Protein AF-A0A932DD58-F1 (afdb_monomer_lite)

Sequence (203 aa):
MNFLSTPIYHEGYLYGLFGDKKYGTGPLACVELATGEEKWSQPGFGVGQVLLVDGHLLVQDDDGALVLVKPDPQRYTQIARYQALNSKSWNGPAISNGRIYARSTKEGVCLEVTPKPLPKLRLEPAFTRADGFHLLIGQEDGSPLDAARAANIAVFATDDLGSGPAGWSELTFAPILSDGRLRLDDPPGTAAPQRFFKAQDRP

Structure (mmCIF, N/CA/C/O backbone):
data_AF-A0A932DD58-F1
#
_entry.id   AF-A0A932DD58-F1
#
loop_
_atom_site.group_PDB
_atom_site.id
_atom_site.type_symbol
_atom_site.label_atom_id
_atom_site.label_alt_id
_atom_site.label_comp_id
_atom_site.label_asym_id
_atom_site.label_entity_id
_atom_site.label_seq_id
_atom_site.pdbx_PDB_ins_code
_atom_site.Cartn_x
_atom_site.Cartn_y
_atom_site.Cartn_z
_atom_site.occupancy
_atom_site.B_iso_or_equiv
_atom_site.auth_seq_id
_atom_site.auth_comp_id
_atom_site.auth_asym_id
_atom_site.auth_atom_id
_atom_site.pdbx_PDB_model_num
ATOM 1 N N . MET A 1 1 ? 15.885 -4.804 -25.842 1.00 48.59 1 MET A N 1
ATOM 2 C CA . MET A 1 1 ? 16.960 -5.576 -25.174 1.00 48.59 1 MET A CA 1
ATOM 3 C C . MET A 1 1 ? 16.919 -5.220 -23.692 1.00 48.59 1 MET A C 1
ATOM 5 O O . MET A 1 1 ? 16.707 -4.053 -23.397 1.00 48.59 1 MET A O 1
ATOM 9 N N . ASN A 1 2 ? 17.019 -6.183 -22.772 1.00 54.03 2 ASN A N 1
ATOM 10 C CA . ASN A 1 2 ? 17.074 -5.908 -21.331 1.00 54.03 2 ASN A CA 1
ATOM 11 C C . ASN A 1 2 ? 18.478 -6.251 -20.832 1.00 54.03 2 ASN A C 1
ATOM 13 O O . ASN A 1 2 ? 18.912 -7.391 -20.984 1.00 54.03 2 ASN A O 1
ATOM 17 N N . PHE A 1 3 ? 19.203 -5.254 -20.326 1.00 56.12 3 PHE A N 1
ATOM 18 C CA . PHE A 1 3 ? 20.620 -5.413 -20.017 1.00 56.12 3 PHE A CA 1
ATOM 19 C C . PHE A 1 3 ? 20.885 -5.716 -18.531 1.00 56.12 3 PHE A C 1
ATOM 21 O O . PHE A 1 3 ? 21.819 -6.453 -18.220 1.00 56.12 3 PHE A O 1
ATOM 28 N N . LEU A 1 4 ? 20.113 -5.140 -17.601 1.00 63.09 4 LEU A N 1
ATOM 29 C CA . LEU A 1 4 ? 20.448 -5.155 -16.163 1.00 63.09 4 LEU A CA 1
ATOM 30 C C . LEU A 1 4 ? 19.293 -5.541 -15.236 1.00 63.09 4 LEU A C 1
ATOM 32 O O . LEU A 1 4 ? 19.555 -5.950 -14.106 1.00 63.09 4 LEU A O 1
ATOM 36 N N . SER A 1 5 ? 18.043 -5.425 -15.679 1.00 73.94 5 SER A N 1
ATOM 37 C CA . SER A 1 5 ? 16.879 -5.757 -14.860 1.00 73.94 5 SER A CA 1
ATOM 38 C C . SER A 1 5 ? 16.451 -7.195 -15.140 1.00 73.94 5 SER A C 1
ATOM 40 O O . SER A 1 5 ? 16.422 -7.611 -16.291 1.00 73.94 5 SER A O 1
ATOM 42 N N . THR A 1 6 ? 16.094 -7.981 -14.127 1.00 85.75 6 THR A N 1
ATOM 43 C CA . THR A 1 6 ? 15.401 -9.257 -14.387 1.00 85.75 6 THR A CA 1
ATOM 44 C C . THR A 1 6 ? 13.909 -8.960 -14.547 1.00 85.75 6 THR A C 1
ATOM 46 O O . THR A 1 6 ? 13.328 -8.423 -13.603 1.00 85.75 6 THR A O 1
ATOM 49 N N . PRO A 1 7 ? 13.271 -9.255 -15.700 1.00 91.31 7 PRO A N 1
ATOM 50 C CA . PRO A 1 7 ? 11.831 -9.083 -15.833 1.00 91.31 7 PRO A CA 1
ATOM 51 C C . PRO A 1 7 ? 11.080 -9.933 -14.811 1.00 91.31 7 PRO A C 1
ATOM 53 O O . PRO A 1 7 ? 11.437 -11.081 -14.548 1.00 91.31 7 PRO A O 1
ATOM 56 N N . ILE A 1 8 ? 10.001 -9.375 -14.287 1.00 95.38 8 ILE A N 1
ATOM 57 C CA . ILE A 1 8 ? 9.064 -10.053 -13.409 1.00 95.38 8 ILE A CA 1
ATOM 58 C C . ILE A 1 8 ? 7.958 -10.665 -14.255 1.00 95.38 8 ILE A C 1
ATOM 60 O O . ILE A 1 8 ? 7.273 -9.962 -14.993 1.00 95.38 8 ILE A O 1
ATOM 64 N N . TYR A 1 9 ? 7.758 -11.970 -14.112 1.00 96.56 9 TYR A N 1
ATOM 65 C CA . TYR A 1 9 ? 6.578 -12.643 -14.634 1.00 96.56 9 TYR A CA 1
ATOM 66 C C . TYR A 1 9 ? 5.389 -12.461 -13.685 1.00 96.56 9 TYR A C 1
ATOM 68 O O . TYR A 1 9 ? 5.502 -12.734 -12.488 1.00 96.56 9 TYR A O 1
ATOM 76 N N . HIS A 1 10 ? 4.243 -12.054 -14.224 1.00 97.50 10 HIS A N 1
ATOM 77 C CA . HIS A 1 10 ? 2.972 -12.019 -13.510 1.00 97.50 10 HIS A CA 1
ATOM 78 C C . HIS A 1 10 ? 1.816 -12.239 -14.497 1.00 97.50 10 HIS A C 1
ATOM 80 O O . HIS A 1 10 ? 1.692 -11.513 -15.480 1.00 97.50 10 HIS A O 1
ATOM 86 N N . GLU A 1 11 ? 1.003 -13.271 -14.251 1.00 96.62 11 GLU A N 1
ATOM 87 C CA . GLU A 1 11 ? -0.237 -13.568 -14.995 1.00 96.62 11 GLU A CA 1
ATOM 88 C C . GLU A 1 11 ? -0.107 -13.617 -16.533 1.00 96.62 11 GLU A C 1
ATOM 90 O O . GLU A 1 11 ? -0.989 -13.172 -17.259 1.00 96.62 11 GLU A O 1
ATOM 95 N N . GLY A 1 12 ? 0.990 -14.172 -17.059 1.00 97.31 12 GLY A N 1
ATOM 96 C CA . GLY A 1 12 ? 1.205 -14.281 -18.511 1.00 97.31 12 GLY A CA 1
ATOM 97 C C . GLY A 1 12 ? 1.964 -13.105 -19.133 1.00 97.31 12 GLY A C 1
ATOM 98 O O . GLY A 1 12 ? 2.267 -13.141 -20.325 1.00 97.31 12 GLY A O 1
ATOM 99 N N . TYR A 1 13 ? 2.334 -12.102 -18.337 1.00 98.19 13 TYR A N 1
ATOM 100 C CA . TYR A 1 13 ? 3.032 -10.905 -18.795 1.00 98.19 13 TYR A CA 1
ATOM 101 C C . TYR A 1 13 ? 4.378 -10.739 -18.091 1.00 98.19 13 TYR A C 1
ATOM 103 O O . TYR A 1 13 ? 4.556 -11.117 -16.931 1.00 98.19 13 TYR A O 1
ATOM 111 N N . LEU A 1 14 ? 5.339 -10.170 -18.809 1.00 97.06 14 LEU A N 1
ATOM 112 C CA . LEU A 1 14 ? 6.637 -9.757 -18.305 1.00 97.06 14 LEU A CA 1
ATOM 113 C C . LEU A 1 14 ? 6.632 -8.251 -18.065 1.00 97.06 14 LEU A C 1
ATOM 115 O O . LEU A 1 14 ? 6.380 -7.472 -18.982 1.00 97.06 14 LEU A O 1
ATOM 119 N N . TYR A 1 15 ? 6.984 -7.854 -16.850 1.00 96.44 15 TYR A N 1
ATOM 120 C CA . TYR A 1 15 ? 7.154 -6.465 -16.450 1.00 96.44 15 TYR A CA 1
ATOM 121 C C . TYR A 1 15 ? 8.620 -6.207 -16.145 1.00 96.44 15 TYR A C 1
ATOM 123 O O . TYR A 1 15 ? 9.233 -6.917 -15.349 1.00 96.44 15 TYR A O 1
ATOM 131 N N . GLY A 1 16 ? 9.210 -5.196 -16.765 1.00 94.00 16 GLY A N 1
ATOM 132 C CA . GLY A 1 16 ? 10.637 -4.958 -16.602 1.00 94.00 16 GLY A CA 1
ATOM 133 C C . GLY A 1 16 ? 11.084 -3.622 -17.152 1.00 94.00 16 GLY A C 1
ATOM 134 O O . GLY A 1 16 ? 10.339 -2.932 -17.845 1.00 94.00 16 GLY A O 1
ATOM 135 N N . LEU A 1 17 ? 12.323 -3.270 -16.829 1.00 91.69 17 LEU A N 1
ATOM 136 C CA . LEU A 1 17 ? 12.987 -2.108 -17.397 1.00 91.69 17 LEU A CA 1
ATOM 137 C C . LEU A 1 17 ? 13.762 -2.557 -18.631 1.00 91.69 17 LEU A C 1
ATOM 139 O O . LEU A 1 17 ? 14.751 -3.284 -18.528 1.00 91.69 17 LEU A O 1
ATOM 143 N N . PHE A 1 18 ? 13.280 -2.158 -19.805 1.00 86.00 18 PHE A N 1
ATOM 144 C CA . PHE A 1 18 ? 13.849 -2.571 -21.084 1.00 86.00 18 PHE A CA 1
ATOM 145 C C . PHE A 1 18 ? 14.635 -1.410 -21.677 1.00 86.00 18 PHE A C 1
ATOM 147 O O . PHE A 1 18 ? 14.063 -0.400 -22.064 1.00 86.00 18 PHE A O 1
ATOM 154 N N . GLY A 1 19 ? 15.954 -1.535 -21.757 1.00 76.06 19 GLY A N 1
ATOM 155 C CA . GLY A 1 19 ? 16.814 -0.478 -22.273 1.00 76.06 19 GLY A CA 1
ATOM 156 C C . GLY A 1 19 ? 18.289 -0.842 -22.211 1.00 76.06 19 GLY A C 1
ATOM 157 O O . GLY A 1 19 ? 18.678 -1.880 -21.664 1.00 76.06 19 GLY A O 1
ATOM 158 N N . ASP A 1 20 ? 19.102 0.035 -22.787 1.00 70.75 20 ASP A N 1
ATOM 159 C CA . ASP A 1 20 ? 20.555 -0.093 -22.800 1.00 70.75 20 ASP A CA 1
ATOM 160 C C . ASP A 1 20 ? 21.180 0.466 -21.511 1.00 70.75 20 ASP A C 1
ATOM 162 O O . ASP A 1 20 ? 20.528 1.121 -20.700 1.00 70.75 20 ASP A O 1
ATOM 166 N N . LYS A 1 21 ? 22.484 0.235 -21.322 1.00 65.81 21 LYS A N 1
ATOM 167 C CA . LYS A 1 21 ? 23.278 0.726 -20.177 1.00 65.81 21 LYS A CA 1
ATOM 168 C C . LYS A 1 21 ? 23.528 2.242 -20.218 1.00 65.81 21 LYS A C 1
ATOM 170 O O . LYS A 1 21 ? 24.677 2.686 -20.199 1.00 65.81 21 LYS A O 1
ATOM 175 N N . LYS A 1 22 ? 22.480 3.056 -20.288 1.00 70.25 22 LYS A N 1
ATOM 176 C CA . LYS A 1 22 ? 22.591 4.516 -20.285 1.00 70.25 22 LYS A CA 1
ATOM 177 C C . LYS A 1 22 ? 21.555 5.120 -19.343 1.00 70.25 22 LYS A C 1
ATOM 179 O O . LYS A 1 22 ? 20.373 4.801 -19.406 1.00 70.25 22 LYS A O 1
ATOM 184 N N . TYR A 1 23 ? 22.021 6.008 -18.466 1.00 68.31 23 TYR A N 1
ATOM 185 C CA . TYR A 1 23 ? 21.149 6.731 -17.543 1.00 68.31 23 TYR A CA 1
ATOM 186 C C . TYR A 1 23 ? 20.050 7.495 -18.289 1.00 68.31 23 TYR A C 1
ATOM 188 O O . TYR A 1 23 ? 20.292 8.052 -19.363 1.00 68.31 23 TYR A O 1
ATOM 196 N N . GLY A 1 24 ? 18.856 7.517 -17.706 1.00 72.06 24 GLY A N 1
ATOM 197 C CA . GLY A 1 24 ? 17.656 8.128 -18.267 1.00 72.06 24 GLY A CA 1
ATOM 198 C C . GLY A 1 24 ? 17.058 7.363 -19.450 1.00 72.06 24 GLY A C 1
ATOM 199 O O . GLY A 1 24 ? 16.056 7.805 -20.007 1.00 72.06 24 GLY A O 1
ATOM 200 N N . THR A 1 25 ? 17.644 6.229 -19.851 1.00 77.75 25 THR A N 1
ATOM 201 C CA . THR A 1 25 ? 17.126 5.385 -20.935 1.00 77.75 25 THR A CA 1
ATOM 202 C C . THR A 1 25 ? 16.712 4.026 -20.385 1.00 77.75 25 THR A C 1
ATOM 204 O O . THR A 1 25 ? 17.475 3.398 -19.657 1.00 77.75 25 THR A O 1
ATOM 207 N N . GLY A 1 26 ? 15.486 3.604 -20.687 1.00 85.94 26 GLY A N 1
ATOM 208 C CA . GLY A 1 26 ? 14.878 2.407 -20.107 1.00 85.94 26 GLY A CA 1
ATOM 209 C C . GLY A 1 26 ? 13.454 2.685 -19.638 1.00 85.94 26 GLY A C 1
ATOM 210 O O . GLY A 1 26 ? 13.263 3.139 -18.508 1.00 85.94 26 GLY A O 1
ATOM 211 N N . PRO A 1 27 ? 12.439 2.507 -20.496 1.00 92.94 27 PRO A N 1
ATOM 212 C CA . PRO A 1 27 ? 11.063 2.462 -20.036 1.00 92.94 27 PRO A CA 1
ATOM 213 C C . PRO A 1 27 ? 10.814 1.259 -19.124 1.00 92.94 27 PRO A C 1
ATOM 215 O O . PRO A 1 27 ? 11.389 0.184 -19.308 1.00 92.94 27 PRO A O 1
ATOM 218 N N . LEU A 1 28 ? 9.883 1.432 -18.189 1.00 95.25 28 LEU A N 1
ATOM 219 C CA . LEU A 1 28 ? 9.149 0.304 -17.631 1.00 95.25 28 LEU A CA 1
ATOM 220 C C . LEU A 1 28 ? 8.158 -0.148 -18.699 1.00 95.25 28 LEU A C 1
ATOM 222 O O . LEU A 1 28 ? 7.360 0.668 -19.154 1.00 95.25 28 LEU A O 1
ATOM 226 N N . ALA A 1 29 ? 8.194 -1.412 -19.097 1.00 95.75 29 ALA A N 1
ATOM 227 C CA . ALA A 1 29 ? 7.267 -1.938 -20.092 1.00 95.75 29 ALA A CA 1
ATOM 228 C C . ALA A 1 29 ? 6.603 -3.230 -19.620 1.00 95.75 29 ALA A C 1
ATOM 230 O O . ALA A 1 29 ? 7.121 -3.935 -18.747 1.00 95.75 29 ALA A O 1
ATOM 231 N N . CYS A 1 30 ? 5.462 -3.521 -20.236 1.00 97.31 30 CYS A N 1
ATOM 232 C CA . CYS A 1 30 ? 4.753 -4.785 -20.140 1.00 97.31 30 CYS A CA 1
ATOM 233 C C . CYS A 1 30 ? 4.800 -5.482 -21.497 1.00 97.31 30 CYS A C 1
ATOM 235 O O . CYS A 1 30 ? 4.463 -4.885 -22.519 1.00 97.31 30 CYS A O 1
ATOM 237 N N . VAL A 1 31 ? 5.200 -6.749 -21.495 1.00 96.94 31 VAL A N 1
ATOM 238 C CA . VAL A 1 31 ? 5.278 -7.591 -22.688 1.00 96.94 31 VAL A CA 1
ATOM 239 C C . VAL A 1 31 ? 4.500 -8.873 -22.435 1.00 96.94 31 VAL A C 1
ATOM 241 O O . VAL A 1 31 ? 4.688 -9.523 -21.410 1.00 96.94 31 VAL A O 1
ATOM 244 N N . GLU A 1 32 ? 3.631 -9.267 -23.355 1.00 97.88 32 GLU A N 1
ATOM 245 C CA . GLU A 1 32 ? 2.950 -10.557 -23.289 1.00 97.88 32 GLU A CA 1
ATOM 246 C C . GLU A 1 32 ? 3.944 -11.695 -23.537 1.00 97.88 32 GLU A C 1
ATOM 248 O O . GLU A 1 32 ? 4.623 -11.734 -24.562 1.00 97.88 32 GLU A O 1
ATOM 253 N N . LEU A 1 33 ? 4.033 -12.644 -22.601 1.00 96.31 33 LEU A N 1
ATOM 254 C CA . LEU A 1 33 ? 5.042 -13.702 -22.659 1.00 96.31 33 LEU A CA 1
ATOM 255 C C . LEU A 1 33 ? 4.839 -14.635 -23.860 1.00 96.31 33 LEU A C 1
ATOM 257 O O . LEU A 1 33 ? 5.811 -15.096 -24.451 1.00 96.31 33 LEU A O 1
ATOM 261 N N . ALA A 1 34 ? 3.583 -14.925 -24.204 1.00 97.06 34 ALA A N 1
ATOM 262 C CA . ALA A 1 34 ? 3.247 -15.880 -25.256 1.00 97.06 34 ALA A CA 1
ATOM 263 C C . ALA A 1 34 ? 3.580 -15.361 -26.664 1.00 97.06 34 ALA A C 1
ATOM 265 O O . ALA A 1 34 ? 3.979 -16.139 -27.527 1.00 97.06 34 ALA A O 1
ATOM 266 N N . THR A 1 35 ? 3.403 -14.059 -26.895 1.00 97.12 35 THR A N 1
ATOM 267 C CA . THR A 1 35 ? 3.498 -13.434 -28.224 1.00 97.12 35 THR A CA 1
ATOM 268 C C . THR A 1 35 ? 4.753 -12.581 -28.386 1.00 97.12 35 THR A C 1
ATOM 270 O O . THR A 1 35 ? 5.197 -12.351 -29.509 1.00 97.12 35 THR A O 1
ATOM 273 N N . GLY A 1 36 ? 5.333 -12.106 -27.280 1.00 94.94 36 GLY A N 1
ATOM 274 C CA . GLY A 1 36 ? 6.371 -11.078 -27.286 1.00 94.94 36 GLY A CA 1
ATOM 275 C C . GLY A 1 36 ? 5.841 -9.677 -27.610 1.00 94.94 36 GLY A C 1
ATOM 276 O O . GLY A 1 36 ? 6.644 -8.768 -27.813 1.00 94.94 36 GLY A O 1
ATOM 277 N N . GLU A 1 37 ? 4.520 -9.489 -27.678 1.00 96.69 37 GLU A N 1
ATOM 278 C CA . GLU A 1 37 ? 3.902 -8.192 -27.952 1.00 96.69 37 GLU A CA 1
ATOM 279 C C . GLU A 1 37 ? 4.089 -7.244 -26.762 1.00 96.69 37 GLU A C 1
ATOM 281 O O . GLU A 1 37 ? 3.724 -7.565 -25.629 1.00 96.69 37 GLU A O 1
ATOM 286 N N . GLU A 1 38 ? 4.629 -6.052 -27.015 1.00 96.94 38 GLU A N 1
ATOM 287 C CA . GLU A 1 38 ? 4.645 -4.970 -26.031 1.00 96.94 38 GLU A CA 1
ATOM 288 C C . GLU A 1 38 ? 3.223 -4.428 -25.852 1.00 96.94 38 GLU A C 1
ATOM 290 O O . GLU A 1 38 ? 2.646 -3.861 -26.777 1.00 96.94 38 GLU A O 1
ATOM 295 N N . LYS A 1 39 ? 2.653 -4.589 -24.654 1.00 97.94 39 LYS A N 1
ATOM 296 C CA . LYS A 1 39 ? 1.322 -4.064 -24.335 1.00 97.94 39 LYS A CA 1
ATOM 297 C C . LYS A 1 39 ? 1.353 -2.576 -24.016 1.00 97.94 39 LYS A C 1
ATOM 299 O O . LYS A 1 39 ? 0.448 -1.838 -24.394 1.00 97.94 39 LYS A O 1
ATOM 304 N N . TRP A 1 40 ? 2.390 -2.131 -23.311 1.00 97.88 40 TRP A N 1
ATOM 305 C CA . TRP A 1 40 ? 2.636 -0.719 -23.039 1.00 97.88 40 TRP A CA 1
ATOM 306 C C . TRP A 1 40 ? 4.084 -0.479 -22.623 1.00 97.88 40 TRP A C 1
ATOM 308 O O . TRP A 1 40 ? 4.769 -1.383 -22.140 1.00 97.88 40 TRP A O 1
ATOM 318 N N . SER A 1 41 ? 4.516 0.777 -22.747 1.00 96.00 41 SER A N 1
ATOM 319 C CA . SER A 1 41 ? 5.857 1.243 -22.399 1.00 96.00 41 SER A CA 1
ATOM 320 C C . SER A 1 41 ? 5.798 2.650 -21.807 1.00 96.00 41 SER A C 1
ATOM 322 O O . SER A 1 41 ? 5.236 3.571 -22.400 1.00 96.00 41 SER A O 1
ATOM 324 N N . GLN A 1 42 ? 6.349 2.809 -20.604 1.00 96.38 42 GLN A N 1
ATOM 325 C CA . GLN A 1 42 ? 6.338 4.043 -19.828 1.00 96.38 42 GLN A CA 1
ATOM 326 C C . GLN A 1 42 ? 7.772 4.567 -19.643 1.00 96.38 42 GLN A C 1
ATOM 328 O O . GLN A 1 42 ? 8.559 3.950 -18.917 1.00 96.38 42 GLN A O 1
ATOM 333 N N . PRO A 1 43 ? 8.135 5.718 -20.241 1.00 93.69 43 PRO A N 1
ATOM 334 C CA . PRO A 1 43 ? 9.456 6.318 -20.068 1.00 93.69 43 PRO A CA 1
ATOM 335 C C . PRO A 1 43 ? 9.652 6.911 -18.662 1.00 93.69 43 PRO A C 1
ATOM 337 O O . PRO A 1 43 ? 8.694 7.096 -17.908 1.00 93.69 43 PRO A O 1
ATOM 340 N N . GLY A 1 44 ? 10.902 7.272 -18.348 1.00 90.75 44 GLY A N 1
ATOM 341 C CA . GLY A 1 44 ? 11.258 8.015 -17.131 1.00 90.75 44 GLY A CA 1
ATOM 342 C C . GLY A 1 44 ? 11.757 7.167 -15.959 1.00 90.75 44 GLY A C 1
ATOM 343 O O . GLY A 1 44 ? 11.794 7.666 -14.842 1.00 90.75 44 GLY A O 1
ATOM 344 N N . PHE A 1 45 ? 12.126 5.904 -16.196 1.00 91.75 45 PHE A N 1
ATOM 345 C CA . PHE A 1 45 ? 12.699 5.027 -15.167 1.00 91.75 45 PHE A CA 1
ATOM 346 C C . PHE A 1 45 ? 14.208 4.797 -15.334 1.00 91.75 45 PHE A C 1
ATOM 348 O O . PHE A 1 45 ? 14.942 4.675 -14.356 1.00 91.75 45 PHE A O 1
ATOM 355 N N . GLY A 1 46 ? 14.691 4.735 -16.573 1.00 89.56 46 GLY A N 1
ATOM 356 C CA . GLY A 1 46 ? 16.101 4.486 -16.833 1.00 89.56 46 GLY A CA 1
ATOM 357 C C . GLY A 1 46 ? 16.529 3.066 -16.451 1.00 89.56 46 GLY A C 1
ATOM 358 O O . GLY A 1 46 ? 15.765 2.106 -16.562 1.00 89.56 46 GLY A O 1
ATOM 359 N N . VAL A 1 47 ? 17.775 2.932 -16.002 1.00 86.88 47 VAL A N 1
ATOM 360 C CA . VAL A 1 47 ? 18.361 1.647 -15.598 1.00 86.88 47 VAL A CA 1
ATOM 361 C C . VAL A 1 47 ? 18.110 1.376 -14.115 1.00 86.88 47 VAL A C 1
ATOM 363 O O . VAL A 1 47 ? 18.781 1.931 -13.249 1.00 86.88 47 VAL A O 1
ATOM 366 N N . GLY A 1 48 ? 17.194 0.463 -13.820 1.00 87.81 48 GLY A N 1
ATOM 367 C CA . GLY A 1 48 ? 16.793 0.156 -12.450 1.00 87.81 48 GLY A CA 1
ATOM 368 C C . GLY A 1 48 ? 16.471 -1.316 -12.220 1.00 87.81 48 GLY A C 1
ATOM 369 O O . GLY A 1 48 ? 16.908 -2.193 -12.968 1.00 87.81 48 GLY A O 1
ATOM 370 N N . GLN A 1 49 ? 15.678 -1.589 -11.187 1.00 92.00 49 GLN A N 1
ATOM 371 C CA . GLN A 1 49 ? 15.232 -2.939 -10.831 1.00 92.00 49 GLN A CA 1
ATOM 372 C C . GLN A 1 49 ? 13.744 -2.961 -10.487 1.00 92.00 49 GLN A C 1
ATOM 374 O O . GLN A 1 49 ? 13.185 -1.960 -10.037 1.00 92.00 49 GLN A O 1
ATOM 379 N N . VAL A 1 50 ? 13.121 -4.123 -10.680 1.00 94.50 50 VAL A N 1
ATOM 380 C CA . VAL A 1 50 ? 11.695 -4.356 -10.431 1.00 94.50 50 VAL A CA 1
ATOM 381 C C . VAL A 1 50 ? 11.549 -5.537 -9.477 1.00 94.50 50 VAL A C 1
ATOM 383 O O . VAL A 1 50 ? 12.227 -6.549 -9.636 1.00 94.50 50 VAL A O 1
ATOM 386 N N . LEU A 1 51 ? 10.653 -5.414 -8.502 1.00 95.38 51 LEU A N 1
ATOM 387 C CA . LEU A 1 51 ? 10.207 -6.495 -7.626 1.00 95.38 51 LEU A CA 1
ATOM 388 C C . LEU A 1 51 ? 8.686 -6.618 -7.690 1.00 95.38 51 LEU A C 1
ATOM 390 O O . LEU A 1 51 ? 7.999 -5.610 -7.825 1.00 95.38 51 LEU A O 1
ATOM 394 N N . LEU A 1 52 ? 8.163 -7.831 -7.518 1.00 95.44 52 LEU A N 1
ATOM 395 C CA . LEU A 1 52 ? 6.748 -8.050 -7.220 1.00 95.44 52 LEU A CA 1
ATOM 396 C C . LEU A 1 52 ? 6.576 -8.208 -5.708 1.00 95.44 52 LEU A C 1
ATOM 398 O O . LEU A 1 52 ? 7.207 -9.075 -5.104 1.00 95.44 52 LEU A O 1
ATOM 402 N N . VAL A 1 53 ? 5.722 -7.391 -5.104 1.00 93.25 53 VAL A N 1
ATOM 403 C CA . VAL A 1 53 ? 5.394 -7.442 -3.678 1.00 93.25 53 VAL A CA 1
ATOM 404 C C . VAL A 1 53 ? 3.907 -7.189 -3.490 1.00 93.25 53 VAL A C 1
ATOM 406 O O . VAL A 1 53 ? 3.384 -6.202 -3.992 1.00 93.25 53 VAL A O 1
ATOM 409 N N . ASP A 1 54 ? 3.230 -8.096 -2.785 1.00 91.25 54 ASP A N 1
ATOM 410 C CA . ASP A 1 54 ? 1.807 -7.969 -2.434 1.00 91.25 54 ASP A CA 1
ATOM 411 C C . ASP A 1 54 ? 0.911 -7.552 -3.623 1.00 91.25 54 ASP A C 1
ATOM 413 O O . ASP A 1 54 ? 0.158 -6.581 -3.571 1.00 91.25 54 ASP A O 1
ATOM 417 N N . GLY A 1 55 ? 1.088 -8.226 -4.767 1.00 94.50 55 GLY A N 1
ATOM 418 C CA . GLY A 1 55 ? 0.336 -7.951 -6.001 1.00 94.50 55 GLY A CA 1
ATOM 419 C C . GLY A 1 55 ? 0.718 -6.661 -6.740 1.00 94.50 55 GLY A C 1
ATOM 420 O O . GLY A 1 55 ? 0.050 -6.293 -7.702 1.00 94.50 55 GLY A O 1
ATOM 421 N N . HIS A 1 56 ? 1.785 -5.974 -6.332 1.00 96.31 56 HIS A N 1
ATOM 422 C CA . HIS A 1 56 ? 2.239 -4.716 -6.920 1.00 96.31 56 HIS A CA 1
ATOM 423 C C . HIS A 1 56 ? 3.689 -4.786 -7.391 1.00 96.31 56 HIS A C 1
ATOM 425 O O . HIS A 1 56 ? 4.524 -5.480 -6.813 1.00 96.31 56 HIS A O 1
ATOM 431 N N . LEU A 1 57 ? 4.012 -4.020 -8.429 1.00 97.25 57 LEU A N 1
ATOM 432 C CA . LEU A 1 57 ? 5.386 -3.834 -8.875 1.00 97.25 57 LEU A CA 1
ATOM 433 C C . LEU A 1 57 ? 6.017 -2.698 -8.071 1.00 97.25 57 LEU A C 1
ATOM 435 O O . LEU A 1 57 ? 5.550 -1.560 -8.136 1.00 97.25 57 LEU A O 1
ATOM 439 N N . LEU A 1 58 ? 7.093 -2.991 -7.347 1.00 96.81 58 LEU A N 1
ATOM 440 C CA . LEU A 1 58 ? 7.978 -1.985 -6.775 1.00 96.81 58 LEU A CA 1
ATOM 441 C C . LEU A 1 58 ? 9.164 -1.792 -7.717 1.00 96.81 58 LEU A C 1
ATOM 443 O O . LEU A 1 58 ? 9.997 -2.683 -7.880 1.00 96.81 58 LEU A O 1
ATOM 447 N N . VAL A 1 59 ? 9.240 -0.616 -8.326 1.00 95.81 59 VAL A N 1
ATOM 448 C CA . VAL A 1 59 ? 10.290 -0.247 -9.273 1.00 95.81 59 VAL A CA 1
ATOM 449 C C . VAL A 1 59 ? 11.213 0.762 -8.613 1.00 95.81 59 VAL A C 1
ATOM 451 O O . VAL A 1 59 ? 10.747 1.796 -8.141 1.00 95.81 59 VAL A O 1
ATOM 454 N N . GLN A 1 60 ? 12.514 0.487 -8.595 1.00 95.06 60 GLN A N 1
ATOM 455 C CA . GLN A 1 60 ? 13.509 1.508 -8.284 1.00 95.06 60 GLN A CA 1
ATOM 456 C C . GLN A 1 60 ? 14.064 2.053 -9.594 1.00 95.06 60 GLN A C 1
ATOM 458 O O . GLN A 1 60 ? 14.642 1.285 -10.366 1.00 95.06 60 GLN A O 1
ATOM 463 N N . ASP A 1 61 ? 13.873 3.346 -9.840 1.00 93.44 61 ASP A N 1
ATOM 464 C CA . ASP A 1 61 ? 14.424 4.018 -11.014 1.00 93.44 61 ASP A CA 1
ATOM 465 C C . ASP A 1 61 ? 15.896 4.407 -10.819 1.00 93.44 61 ASP A C 1
ATOM 467 O O . ASP A 1 61 ? 16.467 4.277 -9.729 1.00 93.44 61 ASP A O 1
ATOM 471 N N . ASP A 1 62 ? 16.535 4.845 -11.903 1.00 91.56 62 ASP A N 1
ATOM 472 C CA . ASP A 1 62 ? 17.970 5.110 -11.891 1.00 91.56 62 ASP A CA 1
ATOM 473 C C . ASP A 1 62 ? 18.370 6.376 -11.131 1.00 91.56 62 ASP A C 1
ATOM 475 O O . ASP A 1 62 ? 19.533 6.499 -10.746 1.00 91.56 62 ASP A O 1
ATOM 479 N N . ASP A 1 63 ? 17.416 7.273 -10.870 1.00 92.44 63 ASP A N 1
ATOM 480 C CA . ASP A 1 63 ? 17.556 8.457 -10.021 1.00 92.44 63 ASP A CA 1
ATOM 481 C C . ASP A 1 63 ? 17.323 8.146 -8.538 1.00 92.44 63 ASP A C 1
ATOM 483 O O . ASP A 1 63 ? 17.545 9.007 -7.687 1.00 92.44 63 ASP A O 1
ATOM 487 N N . GLY A 1 64 ? 16.944 6.907 -8.210 1.00 93.81 64 GLY A N 1
ATOM 488 C CA . GLY A 1 64 ? 16.796 6.445 -6.837 1.00 93.81 64 GLY A CA 1
ATOM 489 C C . GLY A 1 64 ? 15.405 6.658 -6.245 1.00 93.81 64 GLY A C 1
ATOM 490 O O . GLY A 1 64 ? 15.243 6.556 -5.026 1.00 93.81 64 GLY A O 1
ATOM 491 N N . ALA A 1 65 ? 14.396 6.937 -7.070 1.00 96.00 65 ALA A N 1
ATOM 492 C CA . ALA A 1 65 ? 13.014 6.909 -6.627 1.00 96.00 65 ALA A CA 1
ATOM 493 C C . ALA A 1 65 ? 12.492 5.469 -6.565 1.00 96.00 65 ALA A C 1
ATOM 495 O O . ALA A 1 65 ? 12.824 4.619 -7.391 1.00 96.00 65 ALA A O 1
ATOM 496 N N . LEU A 1 66 ? 11.625 5.214 -5.589 1.00 96.81 66 LEU A N 1
ATOM 497 C CA . LEU A 1 66 ? 10.810 4.013 -5.491 1.00 96.81 66 LEU A CA 1
ATOM 498 C C . LEU A 1 66 ? 9.410 4.325 -6.012 1.00 96.81 66 LEU A C 1
ATOM 500 O O . LEU A 1 66 ? 8.786 5.306 -5.602 1.00 96.81 66 LEU A O 1
ATOM 504 N N . VAL A 1 67 ? 8.913 3.487 -6.911 1.00 97.25 67 VAL A N 1
ATOM 505 C CA . VAL A 1 67 ? 7.647 3.683 -7.613 1.00 97.25 67 VAL A CA 1
ATOM 506 C C . VAL A 1 67 ? 6.814 2.420 -7.483 1.00 97.25 67 VAL A C 1
ATOM 508 O O . VAL A 1 67 ? 7.257 1.340 -7.867 1.00 97.25 67 VAL A O 1
ATOM 511 N N . LEU A 1 68 ? 5.602 2.557 -6.953 1.00 97.31 68 LEU A N 1
ATOM 512 C CA . LEU A 1 68 ? 4.648 1.462 -6.837 1.00 97.31 68 LEU A CA 1
ATOM 513 C C . LEU A 1 68 ? 3.689 1.501 -8.028 1.00 97.31 68 LEU A C 1
ATOM 515 O O . LEU A 1 68 ? 3.067 2.534 -8.294 1.00 97.31 68 LEU A O 1
ATOM 519 N N . VAL A 1 69 ? 3.573 0.392 -8.750 1.00 98.25 69 VAL A N 1
ATOM 520 C CA . VAL A 1 69 ? 2.830 0.289 -10.013 1.00 98.25 69 VAL A CA 1
ATOM 521 C C . VAL A 1 69 ? 1.927 -0.943 -9.977 1.00 98.25 69 VAL A C 1
ATOM 523 O O . VAL A 1 69 ? 2.313 -1.989 -9.455 1.00 98.25 69 VAL A O 1
ATOM 526 N N . LYS A 1 70 ? 0.720 -0.838 -10.542 1.00 98.19 70 LYS A N 1
ATOM 527 C CA . LYS A 1 70 ? -0.143 -2.013 -10.746 1.00 98.19 70 LYS A CA 1
ATOM 528 C C . LYS A 1 70 ? 0.390 -2.872 -11.904 1.00 98.19 70 LYS A C 1
ATOM 530 O O . LYS A 1 70 ? 0.653 -2.303 -12.965 1.00 98.19 70 LYS A O 1
ATOM 535 N N . PRO A 1 71 ? 0.512 -4.202 -11.754 1.00 97.50 71 PRO A N 1
ATOM 536 C CA . PRO A 1 71 ? 0.851 -5.104 -12.853 1.00 97.50 71 PRO A CA 1
ATOM 537 C C . PRO A 1 71 ? -0.374 -5.346 -13.753 1.00 97.50 71 PRO A C 1
ATOM 539 O O . PRO A 1 71 ? -0.904 -6.448 -13.819 1.00 97.50 71 PRO A O 1
ATOM 542 N N . ASP A 1 72 ? -0.856 -4.289 -14.410 1.00 98.00 72 ASP A N 1
ATOM 543 C CA . ASP A 1 72 ? -2.004 -4.331 -15.320 1.00 98.00 72 ASP A CA 1
ATOM 544 C C . ASP A 1 72 ? -1.506 -4.357 -16.775 1.00 98.00 72 ASP A C 1
ATOM 546 O O . ASP A 1 72 ? -0.847 -3.403 -17.203 1.00 98.00 72 ASP A O 1
ATOM 550 N N . PRO A 1 73 ? -1.805 -5.400 -17.568 1.00 97.75 73 PRO A N 1
ATOM 551 C CA . PRO A 1 73 ? -1.355 -5.473 -18.953 1.00 97.75 73 PRO A CA 1
ATOM 552 C C . PRO A 1 73 ? -2.064 -4.472 -19.870 1.00 97.75 73 PRO A C 1
ATOM 554 O O . PRO A 1 73 ? -1.576 -4.206 -20.961 1.00 97.75 73 PRO A O 1
ATOM 557 N N . GLN A 1 74 ? -3.199 -3.893 -19.471 1.00 98.12 74 GLN A N 1
ATOM 558 C CA . GLN A 1 74 ? -3.943 -2.958 -20.318 1.00 98.12 74 GLN A CA 1
ATOM 559 C C . GLN A 1 74 ? -3.355 -1.547 -20.292 1.00 98.12 74 GLN A C 1
ATOM 561 O O . GLN A 1 74 ? -3.497 -0.807 -21.265 1.00 98.12 74 GLN A O 1
ATOM 566 N N . ARG A 1 75 ? -2.728 -1.145 -19.178 1.00 97.88 75 ARG A N 1
ATOM 567 C CA . ARG A 1 75 ? -2.129 0.187 -19.030 1.00 97.88 75 ARG A CA 1
ATOM 568 C C . ARG A 1 75 ? -1.165 0.284 -17.854 1.00 97.88 75 ARG A C 1
ATOM 570 O O . ARG A 1 75 ? -1.357 -0.320 -16.803 1.00 97.88 75 ARG A O 1
ATOM 577 N N . TYR A 1 76 ? -0.220 1.208 -17.972 1.00 98.25 76 TYR A N 1
ATOM 578 C CA . TYR A 1 76 ? 0.556 1.685 -16.834 1.00 98.25 76 TYR A CA 1
ATOM 579 C C . TYR A 1 76 ? -0.332 2.448 -15.833 1.00 98.25 76 TYR A C 1
ATOM 581 O O . TYR A 1 76 ? -1.034 3.390 -16.202 1.00 98.25 76 TYR A O 1
ATOM 589 N N . THR A 1 77 ? -0.277 2.071 -14.550 1.00 98.38 77 THR A N 1
ATOM 590 C CA . THR A 1 77 ? -0.943 2.798 -13.455 1.00 98.38 77 THR A CA 1
ATOM 591 C C . THR A 1 77 ? 0.011 2.974 -12.271 1.00 98.38 77 THR A C 1
ATOM 593 O O . THR A 1 77 ? 0.253 2.027 -11.518 1.00 98.38 77 THR A O 1
ATOM 596 N N . GLN A 1 78 ? 0.528 4.193 -12.083 1.00 97.81 78 GLN A N 1
ATOM 597 C CA . GLN A 1 78 ? 1.316 4.562 -10.901 1.00 97.81 78 GLN A CA 1
ATOM 598 C C . GLN A 1 78 ? 0.400 4.730 -9.683 1.00 97.81 78 GLN A C 1
ATOM 600 O O . GLN A 1 78 ? -0.566 5.487 -9.740 1.00 97.81 78 GLN A O 1
ATOM 605 N N . ILE A 1 79 ? 0.728 4.070 -8.573 1.00 97.62 79 ILE A N 1
ATOM 606 C CA . ILE A 1 79 ? 0.040 4.247 -7.286 1.00 97.62 79 ILE A CA 1
ATOM 607 C C . ILE A 1 79 ? 0.746 5.315 -6.456 1.00 97.62 79 ILE A C 1
ATOM 609 O O . ILE A 1 79 ? 0.110 6.229 -5.941 1.00 97.62 79 ILE A O 1
ATOM 613 N N . ALA A 1 80 ? 2.068 5.203 -6.335 1.00 95.62 80 ALA A N 1
ATOM 614 C CA . ALA A 1 80 ? 2.878 6.100 -5.524 1.00 95.62 80 ALA A CA 1
ATOM 615 C C . ALA A 1 80 ? 4.293 6.223 -6.091 1.00 95.62 80 ALA A C 1
ATOM 617 O O . ALA A 1 80 ? 4.785 5.322 -6.773 1.00 95.62 80 ALA A O 1
ATOM 618 N N . ARG A 1 81 ? 4.949 7.341 -5.780 1.00 96.56 81 ARG A N 1
ATOM 619 C CA . ARG A 1 81 ? 6.354 7.609 -6.089 1.00 96.56 81 ARG A CA 1
ATOM 620 C C . ARG A 1 81 ? 6.989 8.320 -4.902 1.00 96.56 81 ARG A C 1
ATOM 622 O O . ARG A 1 81 ? 6.413 9.274 -4.386 1.00 96.56 81 ARG A O 1
ATOM 629 N N . TYR A 1 82 ? 8.168 7.871 -4.494 1.00 96.31 82 TYR A N 1
ATOM 630 C CA . TYR A 1 82 ? 8.903 8.421 -3.361 1.00 96.31 82 TYR A CA 1
ATOM 631 C C . TYR A 1 82 ? 10.395 8.509 -3.683 1.00 96.31 82 TYR A C 1
ATOM 633 O O . TYR A 1 82 ? 10.993 7.517 -4.096 1.00 96.31 82 TYR A O 1
ATOM 641 N N . GLN A 1 83 ? 11.005 9.682 -3.493 1.00 96.69 83 GLN A N 1
ATOM 642 C CA . GLN A 1 83 ? 12.443 9.862 -3.698 1.00 96.69 83 GLN A CA 1
ATOM 643 C C . GLN A 1 83 ? 13.205 9.255 -2.514 1.00 96.69 83 GLN A C 1
ATOM 645 O O . GLN A 1 83 ? 13.282 9.862 -1.449 1.00 96.69 83 GLN A O 1
ATOM 650 N N . ALA A 1 84 ? 13.725 8.038 -2.687 1.00 96.06 84 ALA A N 1
ATOM 651 C CA . ALA A 1 84 ? 14.345 7.275 -1.605 1.00 96.06 84 ALA A CA 1
ATOM 652 C C . ALA A 1 84 ? 15.856 7.515 -1.493 1.00 96.06 84 ALA A C 1
ATOM 654 O O . ALA A 1 84 ? 16.405 7.457 -0.398 1.00 96.06 84 ALA A O 1
ATOM 655 N N . LEU A 1 85 ? 16.531 7.773 -2.612 1.00 96.00 85 LEU A N 1
ATOM 656 C CA . LEU A 1 85 ? 17.967 8.052 -2.686 1.00 96.00 85 LEU A CA 1
ATOM 657 C C . LEU A 1 85 ? 18.169 9.355 -3.469 1.00 96.00 85 LEU A C 1
ATOM 659 O O . LEU A 1 85 ? 17.394 9.649 -4.369 1.00 96.00 85 LEU A O 1
ATOM 663 N N . ASN A 1 86 ? 19.211 10.128 -3.177 1.00 93.56 86 ASN A N 1
ATOM 664 C CA . ASN A 1 86 ? 19.541 11.380 -3.877 1.00 93.56 86 ASN A CA 1
ATOM 665 C C . ASN A 1 86 ? 20.699 11.201 -4.872 1.00 93.56 86 ASN A C 1
ATOM 667 O O . ASN A 1 86 ? 21.398 12.149 -5.241 1.00 93.56 86 ASN A O 1
ATOM 671 N N . SER A 1 87 ? 20.965 9.959 -5.263 1.00 90.88 87 SER A N 1
ATOM 672 C CA . SER A 1 87 ? 22.096 9.589 -6.098 1.00 90.88 87 SER A CA 1
ATOM 673 C C . SER A 1 87 ? 21.755 8.412 -7.000 1.00 90.88 87 SER A C 1
ATOM 675 O O . SER A 1 87 ? 20.933 7.562 -6.659 1.00 90.88 87 SER A O 1
ATOM 677 N N . LYS A 1 88 ? 22.430 8.361 -8.155 1.00 88.94 88 LYS A N 1
ATOM 678 C CA . LYS A 1 88 ? 22.191 7.336 -9.169 1.00 88.94 88 LYS A CA 1
ATOM 679 C C . LYS A 1 88 ? 22.314 5.924 -8.594 1.00 88.94 88 LYS A C 1
ATOM 681 O O . LYS A 1 88 ? 23.279 5.619 -7.884 1.00 88.94 88 LYS A O 1
ATOM 686 N N . SER A 1 89 ? 21.364 5.058 -8.935 1.00 87.69 89 SER A N 1
ATOM 687 C CA . SER A 1 89 ? 21.299 3.700 -8.399 1.00 87.69 89 SER A CA 1
ATOM 688 C C . SER A 1 89 ? 20.870 2.679 -9.444 1.00 87.69 89 SER A C 1
ATOM 690 O O . SER A 1 89 ? 19.815 2.803 -10.044 1.00 87.69 89 SER A O 1
ATOM 692 N N . TRP A 1 90 ? 21.666 1.620 -9.605 1.00 87.62 90 TRP A N 1
ATOM 693 C CA . TRP A 1 90 ? 21.314 0.436 -10.407 1.00 87.62 90 TRP A CA 1
ATOM 694 C C . TRP A 1 90 ? 21.042 -0.800 -9.537 1.00 87.62 90 TRP A C 1
ATOM 696 O O . TRP A 1 90 ? 20.845 -1.901 -10.052 1.00 87.62 90 TRP A O 1
ATOM 706 N N . ASN A 1 91 ? 21.081 -0.644 -8.209 1.00 86.62 91 ASN A N 1
ATOM 707 C CA . ASN A 1 91 ? 20.889 -1.750 -7.274 1.00 86.62 91 ASN A CA 1
ATOM 708 C C . ASN A 1 91 ? 19.400 -2.070 -7.122 1.00 86.62 91 ASN A C 1
ATOM 710 O O . ASN A 1 91 ? 18.563 -1.179 -7.232 1.00 86.62 91 ASN A O 1
ATOM 714 N N . GLY A 1 92 ? 19.070 -3.320 -6.808 1.00 87.25 92 GLY A N 1
ATOM 715 C CA . GLY A 1 92 ? 17.702 -3.685 -6.448 1.00 87.25 92 GLY A CA 1
ATOM 716 C C . GLY A 1 92 ? 17.359 -3.246 -5.029 1.00 87.25 92 GLY A C 1
ATOM 717 O O . GLY A 1 92 ? 18.225 -3.363 -4.153 1.00 87.25 92 GLY A O 1
ATOM 718 N N . PRO A 1 93 ? 16.125 -2.775 -4.776 1.00 93.25 93 PRO A N 1
ATOM 719 C CA . PRO A 1 93 ? 15.630 -2.707 -3.415 1.00 93.25 93 PRO A CA 1
ATOM 720 C C . PRO A 1 93 ? 15.481 -4.130 -2.848 1.00 93.25 93 PRO A C 1
ATOM 722 O O . PRO A 1 93 ? 15.509 -5.119 -3.580 1.00 93.25 93 PRO A O 1
ATOM 725 N N . ALA A 1 94 ? 15.318 -4.241 -1.537 1.00 94.81 94 ALA A N 1
ATOM 726 C CA . ALA A 1 94 ? 14.948 -5.473 -0.851 1.00 94.81 94 ALA A CA 1
ATOM 727 C C . ALA A 1 94 ? 13.829 -5.179 0.147 1.00 94.81 94 ALA A C 1
ATOM 729 O O . ALA A 1 94 ? 13.746 -4.073 0.679 1.00 94.81 94 ALA A O 1
ATOM 730 N N . ILE A 1 95 ? 12.976 -6.164 0.414 1.00 94.25 95 ILE A N 1
ATOM 731 C CA . ILE A 1 95 ? 11.852 -6.016 1.340 1.00 94.25 95 ILE A CA 1
ATOM 732 C C . ILE A 1 95 ? 11.961 -7.086 2.415 1.00 94.25 95 ILE A C 1
ATOM 734 O O . ILE A 1 95 ? 12.161 -8.259 2.108 1.00 94.25 95 ILE A O 1
ATOM 738 N N . SER A 1 96 ? 11.847 -6.681 3.676 1.00 93.56 96 SER A N 1
ATOM 739 C CA . SER A 1 96 ? 11.821 -7.604 4.810 1.00 93.56 96 SER A CA 1
ATOM 740 C C . SER A 1 96 ? 11.152 -6.951 6.012 1.00 93.56 96 SER A C 1
ATOM 742 O O . SER A 1 96 ? 11.397 -5.779 6.286 1.00 93.56 96 SER A O 1
ATOM 744 N N . ASN A 1 97 ? 10.315 -7.706 6.731 1.00 90.75 97 ASN A N 1
ATOM 745 C CA . ASN A 1 97 ? 9.656 -7.272 7.969 1.00 90.75 97 ASN A CA 1
ATOM 746 C C . ASN A 1 97 ? 8.980 -5.897 7.860 1.00 90.75 97 ASN A C 1
ATOM 748 O O . ASN A 1 97 ? 9.161 -5.043 8.723 1.00 90.75 97 ASN A O 1
ATOM 752 N N . GLY A 1 98 ? 8.248 -5.674 6.764 1.00 90.56 98 GLY A N 1
ATOM 753 C CA . GLY A 1 98 ? 7.526 -4.422 6.554 1.00 90.56 98 GLY A CA 1
ATOM 754 C C . GLY A 1 98 ? 8.418 -3.210 6.278 1.00 90.56 98 GLY A C 1
ATOM 755 O O . GLY A 1 98 ? 7.976 -2.075 6.427 1.00 90.56 98 GLY A O 1
ATOM 756 N N . ARG A 1 99 ? 9.669 -3.436 5.859 1.00 94.69 99 ARG A N 1
ATOM 757 C CA . ARG A 1 99 ? 10.618 -2.387 5.480 1.00 94.69 99 ARG A CA 1
ATOM 758 C C . ARG A 1 99 ? 11.138 -2.575 4.070 1.00 94.69 99 ARG A C 1
ATOM 760 O O . ARG A 1 99 ? 11.391 -3.704 3.650 1.00 94.69 99 ARG A O 1
ATOM 767 N N . ILE A 1 100 ? 11.359 -1.460 3.382 1.00 96.19 100 ILE A N 1
ATOM 768 C CA . ILE A 1 100 ? 12.082 -1.402 2.113 1.00 96.19 100 ILE A CA 1
ATOM 769 C C . ILE A 1 100 ? 13.504 -0.921 2.381 1.00 96.19 100 ILE A C 1
ATOM 771 O O . ILE A 1 100 ? 13.719 0.149 2.949 1.00 96.19 100 ILE A O 1
ATOM 775 N N . TYR A 1 101 ? 14.474 -1.698 1.923 1.00 96.69 101 TYR A N 1
ATOM 776 C CA . TYR A 1 101 ? 15.888 -1.368 1.926 1.00 96.69 101 TYR A CA 1
ATOM 777 C C . TYR A 1 101 ? 16.300 -0.997 0.509 1.00 96.69 101 TYR A C 1
ATOM 779 O O . TYR A 1 101 ? 16.127 -1.791 -0.412 1.00 96.69 101 TYR A O 1
ATOM 787 N N . ALA A 1 102 ? 16.859 0.191 0.326 1.00 96.06 102 ALA A N 1
ATOM 788 C CA . ALA A 1 102 ? 17.376 0.649 -0.959 1.00 96.06 102 ALA A CA 1
ATOM 789 C C . ALA A 1 102 ? 18.764 1.252 -0.759 1.00 96.06 102 ALA A C 1
ATOM 791 O O . ALA A 1 102 ? 19.070 1.783 0.309 1.00 96.06 102 ALA A O 1
ATOM 792 N N . ARG A 1 103 ? 19.630 1.159 -1.769 1.00 95.06 103 ARG A N 1
ATOM 793 C CA . ARG A 1 103 ? 20.972 1.749 -1.701 1.00 95.06 103 ARG A CA 1
ATOM 794 C C . ARG A 1 103 ? 21.477 2.198 -3.057 1.00 95.06 103 ARG A C 1
ATOM 796 O O . ARG A 1 103 ? 21.214 1.547 -4.066 1.00 95.06 103 ARG A O 1
ATOM 803 N N . SER A 1 104 ? 22.296 3.238 -3.054 1.00 92.25 104 SER A N 1
ATOM 804 C CA . SER A 1 104 ? 23.129 3.647 -4.181 1.00 92.25 104 SER A CA 1
ATOM 805 C C . SER A 1 104 ? 24.600 3.289 -3.911 1.00 92.25 104 SER A C 1
ATOM 807 O O . SER A 1 104 ? 24.915 2.435 -3.078 1.00 92.25 104 SER A O 1
ATOM 809 N N . THR A 1 105 ? 25.521 3.916 -4.645 1.00 89.25 105 THR A N 1
ATOM 810 C CA . THR A 1 105 ? 26.961 3.897 -4.342 1.00 89.25 105 THR A CA 1
ATOM 811 C C . THR A 1 105 ? 27.366 4.895 -3.252 1.00 89.25 105 THR A C 1
ATOM 813 O O . THR A 1 105 ? 28.514 4.867 -2.818 1.00 89.25 105 THR A O 1
ATOM 816 N N . LYS A 1 106 ? 26.456 5.780 -2.822 1.00 93.94 106 LYS A N 1
ATOM 817 C CA . LYS A 1 106 ? 26.736 6.866 -1.868 1.00 93.94 106 LYS A CA 1
ATOM 818 C C . LYS A 1 106 ? 25.939 6.765 -0.572 1.00 93.94 106 LYS A C 1
ATOM 820 O O . LYS A 1 106 ? 26.416 7.231 0.456 1.00 93.94 106 LYS A O 1
ATOM 825 N N . GLU A 1 107 ? 24.743 6.187 -0.614 1.00 94.62 107 GLU A N 1
ATOM 826 C CA . GLU A 1 107 ? 23.838 6.149 0.534 1.00 94.62 107 GLU A CA 1
ATOM 827 C C . GLU A 1 107 ? 23.011 4.858 0.561 1.00 94.62 107 GLU A C 1
ATOM 829 O O . GLU A 1 107 ? 22.925 4.124 -0.428 1.00 94.62 107 GLU A O 1
ATOM 834 N N . GLY A 1 108 ? 22.398 4.585 1.708 1.00 96.12 108 GLY A N 1
ATOM 835 C CA . GLY A 1 108 ? 21.415 3.526 1.883 1.00 96.12 108 GLY A CA 1
ATOM 836 C C . GLY A 1 108 ? 20.291 4.009 2.786 1.00 96.12 108 GLY A C 1
ATOM 837 O O . GLY A 1 108 ? 20.522 4.809 3.691 1.00 96.12 108 GLY A O 1
ATOM 838 N N . VAL A 1 109 ? 19.082 3.519 2.538 1.00 96.88 109 VAL A N 1
ATOM 839 C CA . VAL A 1 109 ? 17.882 3.865 3.299 1.00 96.88 109 VAL A CA 1
ATOM 840 C C . VAL A 1 109 ? 17.127 2.617 3.729 1.00 96.88 109 VAL A C 1
ATOM 842 O O . VAL A 1 109 ? 17.192 1.567 3.086 1.00 96.88 109 VAL A O 1
ATOM 845 N N . CYS A 1 110 ? 16.400 2.760 4.831 1.00 96.88 110 CYS A N 1
ATOM 846 C CA . CYS A 1 110 ? 15.469 1.777 5.360 1.00 96.88 110 CYS A CA 1
ATOM 847 C C . CYS A 1 110 ? 14.145 2.497 5.616 1.00 96.88 110 CYS A C 1
ATOM 849 O O . CYS A 1 110 ? 14.070 3.356 6.494 1.00 96.88 110 CYS A O 1
ATOM 851 N N . LEU A 1 111 ? 13.121 2.166 4.836 1.00 94.62 111 LEU A N 1
ATOM 852 C CA . LEU A 1 111 ? 11.810 2.802 4.885 1.00 94.62 111 LEU A CA 1
ATOM 853 C C . LEU A 1 111 ? 10.813 1.841 5.522 1.00 94.62 111 LEU A C 1
ATOM 855 O O . LEU A 1 111 ? 10.621 0.739 5.017 1.00 94.62 111 LEU A O 1
ATOM 859 N N . GLU A 1 112 ? 10.184 2.252 6.619 1.00 92.75 112 GLU A N 1
ATOM 860 C CA . GLU A 1 112 ? 9.062 1.522 7.210 1.00 92.75 112 GLU A CA 1
ATOM 861 C C . GLU A 1 112 ? 7.830 1.697 6.315 1.00 92.75 112 GLU A C 1
ATOM 863 O O . GLU A 1 112 ? 7.432 2.821 6.012 1.00 92.75 112 GLU A O 1
ATOM 868 N N . VAL A 1 113 ? 7.255 0.583 5.870 1.00 89.19 113 VAL A N 1
ATOM 869 C CA . VAL A 1 113 ? 6.068 0.541 5.004 1.00 89.19 113 VAL A CA 1
ATOM 870 C C . VAL A 1 113 ? 4.926 -0.256 5.625 1.00 89.19 113 VAL A C 1
ATOM 872 O O . VAL A 1 113 ? 3.914 -0.499 4.968 1.00 89.19 113 VAL A O 1
ATOM 875 N N . THR A 1 114 ? 5.050 -0.642 6.899 1.00 84.19 114 THR A N 1
ATOM 876 C CA . THR A 1 114 ? 3.883 -1.083 7.658 1.00 84.19 114 THR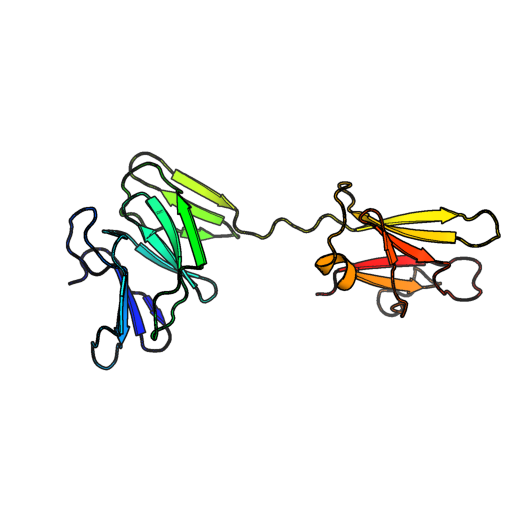 A CA 1
ATOM 877 C C . THR A 1 114 ? 2.949 0.101 7.901 1.00 84.19 114 THR A C 1
ATOM 879 O O . THR A 1 114 ? 3.410 1.217 8.170 1.00 84.19 114 THR A O 1
ATOM 882 N N . PRO A 1 115 ? 1.624 -0.110 7.823 1.00 77.62 115 PRO A N 1
ATOM 883 C CA . PRO A 1 115 ? 0.680 0.869 8.324 1.00 77.62 115 PRO A CA 1
ATOM 884 C C . PRO A 1 115 ? 1.050 1.197 9.767 1.00 77.62 115 PRO A C 1
ATOM 886 O O . PRO A 1 115 ? 1.276 0.290 10.573 1.00 77.62 115 PRO A O 1
ATOM 889 N N . LYS A 1 116 ? 1.105 2.489 10.102 1.00 77.81 116 LYS A N 1
ATOM 890 C CA . LYS A 1 116 ? 1.259 2.895 11.498 1.00 77.81 116 LYS A CA 1
ATOM 891 C C . LYS A 1 116 ? 0.145 2.202 12.295 1.00 77.81 116 LYS A C 1
ATOM 893 O O . LYS A 1 116 ? -1.019 2.370 11.920 1.00 77.81 116 LYS A O 1
ATOM 898 N N . PRO A 1 117 ? 0.465 1.435 13.355 1.00 80.88 117 PRO A N 1
ATOM 899 C CA . PRO A 1 117 ? -0.559 0.806 14.170 1.00 80.88 117 PRO A CA 1
ATOM 900 C C . PRO A 1 117 ? -1.555 1.862 14.630 1.00 80.88 117 PRO A C 1
ATOM 902 O O . PRO A 1 117 ? -1.154 2.943 15.076 1.00 80.88 117 PRO A O 1
ATOM 905 N N . LEU A 1 118 ? -2.842 1.553 14.495 1.00 85.94 118 LEU A N 1
ATOM 906 C CA . LEU A 1 118 ? -3.885 2.442 14.973 1.00 85.94 118 LEU A CA 1
ATOM 907 C C . LEU A 1 118 ? -3.681 2.690 16.478 1.00 85.94 118 LEU A C 1
ATOM 909 O O . LEU A 1 118 ? -3.392 1.740 17.216 1.00 85.94 118 LEU A O 1
ATOM 913 N N . PRO A 1 119 ? -3.822 3.939 16.959 1.00 91.56 119 PRO A N 1
ATOM 914 C CA . PRO A 1 119 ? -3.775 4.221 18.389 1.00 91.56 119 PRO A CA 1
ATOM 915 C C . PRO A 1 119 ? -4.771 3.335 19.137 1.00 91.56 119 PRO A C 1
ATOM 917 O O . PRO A 1 119 ? -5.895 3.154 18.662 1.00 91.56 119 PRO A O 1
ATOM 920 N N . LYS A 1 120 ? -4.398 2.783 20.295 1.00 94.19 120 LYS A N 1
ATOM 921 C CA . LYS A 1 120 ? -5.322 1.954 21.081 1.00 94.19 120 LYS A CA 1
ATOM 922 C C . LYS A 1 120 ? -6.568 2.754 21.454 1.00 94.19 120 LYS A C 1
ATOM 924 O O . LYS A 1 120 ? -6.493 3.960 21.698 1.00 94.19 120 LYS A O 1
ATOM 929 N N . LEU A 1 121 ? -7.709 2.074 21.509 1.00 95.69 121 LEU A N 1
ATOM 930 C CA . LEU A 1 121 ? -8.943 2.683 21.986 1.00 95.69 121 LEU A CA 1
ATOM 931 C C . LEU A 1 121 ? -8.876 2.871 23.501 1.00 95.69 121 LEU A C 1
ATOM 933 O O . LEU A 1 121 ? -8.443 1.982 24.235 1.00 95.69 121 LEU A O 1
ATOM 937 N N . ARG A 1 122 ? -9.341 4.027 23.962 1.00 95.19 122 ARG A N 1
ATOM 938 C CA . ARG A 1 122 ? -9.491 4.358 25.374 1.00 95.19 122 ARG A CA 1
ATOM 939 C C . ARG A 1 122 ? -10.962 4.570 25.684 1.00 95.19 122 ARG A C 1
ATOM 941 O O . ARG A 1 122 ? -11.623 5.369 25.024 1.00 95.19 122 ARG A O 1
ATOM 948 N N . LEU A 1 123 ? -11.444 3.861 26.699 1.00 93.88 123 LEU A N 1
ATOM 949 C CA . LEU A 1 123 ? -12.794 3.997 27.227 1.00 93.88 123 LEU A CA 1
ATOM 950 C C . LEU A 1 123 ? -12.758 4.932 28.439 1.00 93.88 123 LEU A C 1
ATOM 952 O O . LEU A 1 123 ? -12.013 4.688 29.387 1.00 93.88 123 LEU A O 1
ATOM 956 N N . GLU A 1 124 ? -13.567 5.985 28.414 1.00 91.94 124 GLU A N 1
ATOM 957 C CA . GLU A 1 124 ? -13.703 6.952 29.503 1.00 91.94 124 GLU A CA 1
ATOM 958 C C . GLU A 1 124 ? -15.178 7.016 29.940 1.00 91.94 124 GLU A C 1
ATOM 960 O O . GLU A 1 124 ? -16.029 7.451 29.158 1.00 91.94 124 GLU A O 1
ATOM 965 N N . PRO A 1 125 ? -15.524 6.569 31.162 1.00 88.06 125 PRO A N 1
ATOM 966 C CA . PRO A 1 125 ? -16.870 6.746 31.690 1.00 88.06 125 PRO A CA 1
ATOM 967 C C . PRO A 1 125 ? -17.094 8.210 32.089 1.00 88.06 125 PRO A C 1
ATOM 969 O O . PRO A 1 125 ? -16.250 8.827 32.741 1.00 88.06 125 PRO A O 1
ATOM 972 N N . ALA A 1 126 ? -18.255 8.758 31.741 1.00 82.31 126 ALA A N 1
ATOM 973 C CA . ALA A 1 126 ? -18.682 10.102 32.108 1.00 82.31 126 ALA A CA 1
ATOM 974 C C . ALA A 1 126 ? -20.077 10.047 32.741 1.00 82.31 126 ALA A C 1
ATOM 976 O O . ALA A 1 126 ? -21.064 9.762 32.070 1.00 82.31 126 ALA A O 1
ATOM 977 N N . PHE A 1 127 ? -20.179 10.317 34.041 1.00 76.94 127 PHE A N 1
ATOM 978 C CA . PHE A 1 127 ? -21.466 10.323 34.738 1.00 76.94 127 PHE A CA 1
ATOM 979 C C . PHE A 1 127 ? -22.295 11.556 34.365 1.00 76.94 127 PHE A C 1
ATOM 981 O O . PHE A 1 127 ? -21.782 12.676 34.308 1.00 76.94 127 PHE A O 1
ATOM 988 N N . THR A 1 128 ? -23.589 11.357 34.136 1.00 71.19 128 THR A N 1
ATOM 989 C CA . THR A 1 128 ? -24.555 12.447 33.968 1.00 71.19 128 THR A CA 1
ATOM 990 C C . THR A 1 128 ? -25.151 12.835 35.314 1.00 71.19 128 THR A C 1
ATOM 992 O O . THR A 1 128 ? -25.086 12.086 36.284 1.00 71.19 128 THR A O 1
ATOM 995 N N . ARG A 1 129 ? -25.766 14.018 35.386 1.00 65.50 129 ARG A N 1
ATOM 996 C CA . ARG A 1 129 ? -26.406 14.514 36.615 1.00 65.50 129 ARG A CA 1
ATOM 997 C C . ARG A 1 129 ? -27.708 13.779 36.987 1.00 65.50 129 ARG A C 1
ATOM 999 O O . ARG A 1 129 ? -28.256 14.089 38.037 1.00 65.50 129 ARG A O 1
ATOM 1006 N N . ALA A 1 130 ? -28.217 12.879 36.140 1.00 61.59 130 ALA A N 1
ATOM 1007 C CA . ALA A 1 130 ? -29.559 12.293 36.244 1.00 61.59 130 ALA A CA 1
ATOM 1008 C C . ALA A 1 130 ? -29.540 10.750 36.242 1.00 61.59 130 ALA A C 1
ATOM 1010 O O . ALA A 1 130 ? -30.280 10.129 35.490 1.00 61.59 130 ALA A O 1
ATOM 1011 N N . ASP A 1 131 ? -28.661 10.136 37.038 1.00 62.47 131 ASP A N 1
ATOM 1012 C CA . ASP A 1 131 ? -28.479 8.675 37.183 1.00 62.47 131 ASP A CA 1
ATOM 1013 C C . ASP A 1 131 ? -28.009 7.909 35.928 1.00 62.47 131 ASP A C 1
ATOM 1015 O O . ASP A 1 131 ? -27.654 6.735 36.016 1.00 62.47 131 ASP A O 1
ATOM 1019 N N . GLY A 1 132 ? -27.911 8.566 34.771 1.00 70.56 132 GLY A N 1
ATOM 1020 C CA . GLY A 1 132 ? -27.301 8.005 33.566 1.00 70.56 132 GLY A CA 1
ATOM 1021 C C . GLY A 1 132 ? -25.779 8.159 33.549 1.00 70.56 132 GLY A C 1
ATOM 1022 O O . GLY A 1 132 ? -25.214 9.058 34.180 1.00 70.56 132 GLY A O 1
ATOM 1023 N N . PHE A 1 133 ? -25.096 7.343 32.757 1.00 82.12 133 PHE A N 1
ATOM 1024 C CA . PHE A 1 133 ? -23.695 7.561 32.398 1.00 82.12 133 PHE A CA 1
ATOM 1025 C C . PHE A 1 133 ? -23.538 7.489 30.880 1.00 82.12 133 PHE A C 1
ATOM 1027 O O . PHE A 1 133 ? -24.318 6.840 30.189 1.00 82.12 133 PHE A O 1
ATOM 1034 N N . HIS A 1 134 ? -22.520 8.156 30.359 1.00 86.44 134 HIS A N 1
ATOM 1035 C CA . HIS A 1 134 ? -22.077 8.006 28.985 1.00 86.44 134 HIS A CA 1
ATOM 1036 C C . HIS A 1 134 ? -20.741 7.275 28.966 1.00 86.44 134 HIS A C 1
ATOM 1038 O O . HIS A 1 134 ? -19.899 7.474 29.846 1.00 86.44 134 HIS A O 1
ATOM 1044 N N . LEU A 1 135 ? -20.522 6.462 27.940 1.00 89.88 135 LEU A N 1
ATOM 1045 C CA . LEU A 1 135 ? -19.210 5.904 27.642 1.00 89.88 135 LEU A CA 1
ATOM 1046 C C . LEU A 1 135 ? -18.619 6.668 26.460 1.00 89.88 135 LEU A C 1
ATOM 1048 O O . LEU A 1 135 ? -19.197 6.683 25.373 1.00 89.88 135 LEU A O 1
ATOM 1052 N N . LEU A 1 136 ? -17.475 7.310 26.682 1.00 92.62 136 LEU A N 1
ATOM 1053 C CA . LEU A 1 136 ? -16.696 7.948 25.631 1.00 92.62 136 LEU A CA 1
ATOM 1054 C C . LEU A 1 136 ? -15.613 6.985 25.151 1.00 92.62 136 LEU A C 1
ATOM 1056 O O . LEU A 1 136 ? -14.902 6.391 25.959 1.00 92.62 136 LEU A O 1
ATOM 1060 N N . ILE A 1 137 ? -15.470 6.850 23.837 1.00 94.38 137 ILE A N 1
ATOM 1061 C CA . ILE A 1 137 ? -14.411 6.062 23.208 1.00 94.38 137 ILE A CA 1
ATOM 1062 C C . ILE A 1 137 ? -13.573 7.015 22.369 1.00 94.38 137 ILE A C 1
ATOM 1064 O O . ILE A 1 137 ? -14.066 7.633 21.425 1.00 94.38 137 ILE A O 1
ATOM 1068 N N . GLY A 1 138 ? -12.306 7.149 22.741 1.00 94.88 138 GLY A N 1
ATOM 1069 C CA . GLY A 1 138 ? -11.319 7.948 22.025 1.00 94.88 138 GLY A CA 1
ATOM 1070 C C . GLY A 1 138 ? -10.055 7.147 21.744 1.00 94.88 138 GLY A C 1
ATOM 1071 O O . GLY A 1 138 ? -9.995 5.941 21.985 1.00 94.88 138 GLY A O 1
ATOM 1072 N N . GLN A 1 139 ? -9.030 7.831 21.251 1.00 95.12 139 GLN A N 1
ATOM 1073 C CA . GLN A 1 139 ? -7.702 7.255 21.055 1.00 95.12 139 GLN A CA 1
ATOM 1074 C C . GLN A 1 139 ? -6.812 7.560 22.262 1.00 95.12 139 GLN A C 1
ATOM 1076 O O . GLN A 1 139 ? -6.864 8.655 22.822 1.00 95.12 139 GLN A O 1
ATOM 1081 N N . GLU A 1 140 ? -5.990 6.593 22.669 1.00 94.56 140 GLU A N 1
ATOM 1082 C CA . GLU A 1 140 ? -5.072 6.725 23.809 1.00 94.56 140 GLU A CA 1
ATOM 1083 C C . GLU A 1 140 ? -4.040 7.847 23.608 1.00 94.56 140 GLU A C 1
ATOM 1085 O O . GLU A 1 140 ? -3.647 8.500 24.572 1.00 94.56 140 GLU A O 1
ATOM 1090 N N . ASP A 1 141 ? -3.648 8.119 22.360 1.00 92.50 141 ASP A N 1
ATOM 1091 C CA . ASP A 1 141 ? -2.723 9.204 22.010 1.00 92.50 141 ASP A CA 1
ATOM 1092 C C . ASP A 1 141 ? -3.390 10.593 21.936 1.00 92.50 141 ASP A C 1
ATOM 1094 O O . ASP A 1 141 ? -2.723 11.586 21.648 1.00 92.50 141 ASP A O 1
ATOM 1098 N N . GLY A 1 142 ? -4.701 10.671 22.193 1.00 92.25 142 GLY A N 1
ATOM 1099 C CA . GLY A 1 142 ? -5.481 11.906 22.180 1.00 92.25 142 GLY A CA 1
ATOM 1100 C C . GLY A 1 142 ? -5.845 12.433 20.791 1.00 92.25 142 GLY A C 1
ATOM 1101 O O . GLY A 1 142 ? -6.536 13.449 20.706 1.00 92.25 142 GLY A O 1
ATOM 1102 N N . SER A 1 143 ? -5.427 11.772 19.707 1.00 93.31 143 SER A N 1
ATOM 1103 C CA . SER A 1 143 ? -5.833 12.166 18.356 1.00 93.31 143 SER A CA 1
ATOM 1104 C C . SER A 1 143 ? -7.339 11.916 18.129 1.00 93.31 143 SER A C 1
ATOM 1106 O O . SER A 1 143 ? -7.919 11.011 18.743 1.00 93.31 143 SER A O 1
ATOM 1108 N N . PRO A 1 144 ? -8.026 12.707 17.283 1.00 93.94 144 PRO A N 1
ATOM 1109 C CA . PRO A 1 144 ? -9.456 12.522 17.028 1.00 93.94 144 PRO A CA 1
ATOM 1110 C C . PRO A 1 144 ? -9.718 11.258 16.197 1.00 93.94 144 PRO A C 1
ATOM 1112 O O . PRO A 1 144 ? -9.003 10.998 15.230 1.00 93.94 144 PRO A O 1
ATOM 1115 N N . LEU A 1 145 ? -10.759 10.493 16.545 1.00 93.44 145 LEU A N 1
ATOM 1116 C CA . LEU A 1 145 ? -11.264 9.406 15.703 1.00 93.44 145 LEU A CA 1
ATOM 1117 C C . LEU A 1 145 ? -11.820 9.982 14.398 1.00 93.44 145 LEU A C 1
ATOM 1119 O O . LEU A 1 145 ? -12.722 10.824 14.422 1.00 93.44 145 LEU A O 1
ATOM 1123 N N . ASP A 1 146 ? -11.311 9.504 13.265 1.00 90.25 146 ASP A N 1
ATOM 1124 C CA . ASP A 1 146 ? -11.932 9.772 11.973 1.00 90.25 146 ASP A CA 1
ATOM 1125 C C . ASP A 1 146 ? -13.228 8.958 11.795 1.00 90.25 146 ASP A C 1
ATOM 1127 O O . ASP A 1 146 ? -13.480 7.970 12.491 1.00 90.25 146 ASP A O 1
ATOM 1131 N N . ALA A 1 147 ? -14.071 9.387 10.853 1.00 88.38 147 ALA A N 1
ATOM 1132 C CA . ALA A 1 147 ? -15.381 8.781 10.625 1.00 88.38 147 ALA A CA 1
ATOM 1133 C C . ALA A 1 147 ? -15.305 7.322 10.141 1.00 88.38 147 ALA A C 1
ATOM 1135 O O . ALA A 1 147 ? -16.190 6.531 10.466 1.00 88.38 147 ALA A O 1
ATOM 1136 N N . ALA A 1 148 ? -14.264 6.956 9.385 1.00 88.88 148 ALA A N 1
ATOM 1137 C CA . ALA A 1 148 ? -14.112 5.609 8.845 1.00 88.88 148 ALA A CA 1
ATOM 1138 C C . ALA A 1 148 ? -13.770 4.617 9.960 1.00 88.88 148 ALA A C 1
ATOM 1140 O O . ALA A 1 148 ? -14.421 3.581 10.095 1.00 88.88 148 ALA A O 1
ATOM 1141 N N . ARG A 1 149 ? -12.807 4.970 10.815 1.00 90.56 149 ARG A N 1
ATOM 1142 C CA . ARG A 1 149 ? -12.459 4.184 11.995 1.00 90.56 149 ARG A CA 1
ATOM 1143 C C . ARG A 1 149 ? -13.614 4.139 12.987 1.00 90.56 149 ARG A C 1
ATOM 1145 O O . ARG A 1 149 ? -13.950 3.062 13.462 1.00 90.56 149 ARG A O 1
ATOM 1152 N N . ALA A 1 150 ? -14.262 5.275 13.258 1.00 90.56 150 ALA A N 1
ATOM 1153 C CA . ALA A 1 150 ? -15.411 5.349 14.159 1.00 90.56 150 ALA A CA 1
ATOM 1154 C C . ALA A 1 150 ? -16.542 4.386 13.756 1.00 90.56 150 ALA A C 1
ATOM 1156 O O . ALA A 1 150 ? -17.083 3.687 14.611 1.00 90.56 150 ALA A O 1
ATOM 1157 N N . ALA A 1 151 ? -16.860 4.300 12.461 1.00 88.81 151 ALA A N 1
ATOM 1158 C CA . ALA A 1 151 ? -17.854 3.359 11.942 1.00 88.81 151 ALA A CA 1
ATOM 1159 C C . ALA A 1 151 ? -17.429 1.883 12.090 1.00 88.81 151 ALA A C 1
ATOM 1161 O O . ALA A 1 151 ? -18.280 0.992 12.149 1.00 88.81 151 ALA A O 1
ATOM 1162 N N . ASN A 1 152 ? -16.123 1.620 12.179 1.00 91.75 152 ASN A N 1
ATOM 1163 C CA . ASN A 1 152 ? -15.557 0.280 12.277 1.00 91.75 152 ASN A CA 1
ATOM 1164 C C . ASN A 1 152 ? -15.325 -0.205 13.720 1.00 91.75 152 ASN A C 1
ATOM 1166 O O . ASN A 1 152 ? -14.879 -1.333 13.917 1.00 91.75 152 ASN A O 1
ATOM 1170 N N . ILE A 1 153 ? -15.629 0.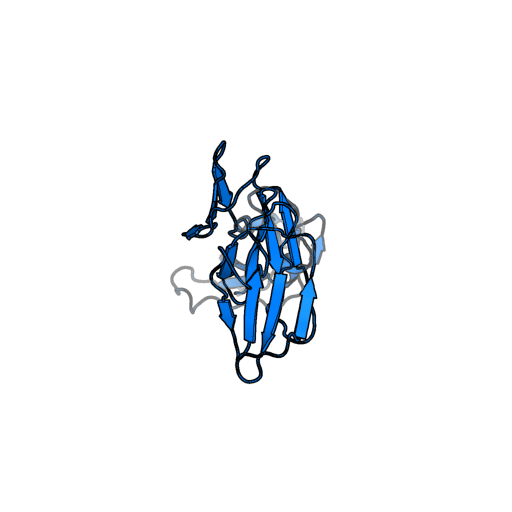600 14.741 1.00 93.06 153 ILE A N 1
ATOM 1171 C CA . ILE A 1 153 ? -15.492 0.188 16.144 1.00 93.06 153 ILE A CA 1
ATOM 1172 C C . ILE A 1 153 ? -16.713 -0.636 16.570 1.00 93.06 153 ILE A C 1
ATOM 1174 O O . ILE A 1 153 ? -17.860 -0.215 16.407 1.00 93.06 153 ILE A O 1
ATOM 1178 N N . ALA A 1 154 ? -16.459 -1.801 17.164 1.00 91.88 154 ALA A N 1
ATOM 1179 C CA . ALA A 1 154 ? -17.450 -2.620 17.850 1.00 91.88 154 ALA A CA 1
ATOM 1180 C C . ALA A 1 154 ? -17.295 -2.469 19.368 1.00 91.88 154 ALA A C 1
ATOM 1182 O O . ALA A 1 154 ? -16.179 -2.497 19.898 1.00 91.88 154 ALA A O 1
ATOM 1183 N N . VAL A 1 155 ? -18.417 -2.332 20.075 1.00 91.44 155 VAL A N 1
ATOM 1184 C CA . VAL A 1 155 ? -18.453 -2.234 21.540 1.00 91.44 155 VAL A CA 1
ATOM 1185 C C . VAL A 1 155 ? -19.193 -3.436 22.086 1.00 91.44 155 VAL A C 1
ATOM 1187 O O . VAL A 1 155 ? -20.255 -3.791 21.589 1.00 91.44 155 VAL A O 1
ATOM 1190 N N . PHE A 1 156 ? -18.638 -4.052 23.119 1.00 91.62 156 PHE A N 1
ATOM 1191 C CA . PHE A 1 156 ? -19.202 -5.233 23.749 1.00 91.62 156 PHE A CA 1
ATOM 1192 C C . PHE A 1 156 ? -19.417 -4.983 25.232 1.00 91.62 156 PHE A C 1
ATOM 1194 O O . PHE A 1 156 ? -18.646 -4.246 25.853 1.00 91.62 156 PHE A O 1
ATOM 1201 N N . ALA A 1 157 ? -20.409 -5.664 25.794 1.00 90.56 157 ALA A N 1
ATOM 1202 C CA . ALA A 1 157 ? -20.689 -5.657 27.218 1.00 90.56 157 ALA A CA 1
ATOM 1203 C C . ALA A 1 157 ? -20.776 -7.073 27.797 1.00 90.56 157 ALA A C 1
ATOM 1205 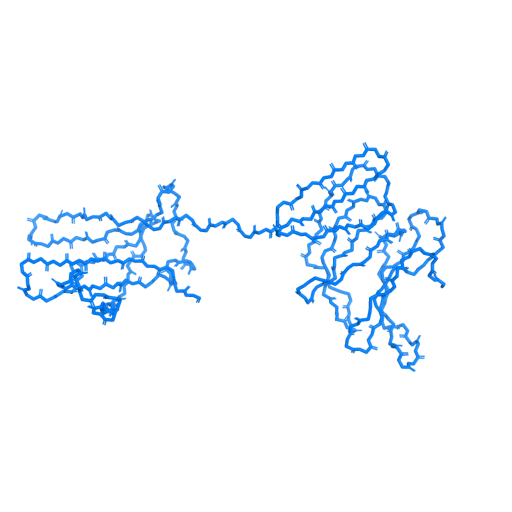O O . ALA A 1 157 ? -21.098 -8.035 27.095 1.00 90.56 157 ALA A O 1
ATOM 1206 N N . THR A 1 158 ? -20.496 -7.178 29.091 1.00 89.88 158 THR A N 1
ATOM 1207 C CA . THR A 1 158 ? -20.754 -8.364 29.915 1.00 89.88 158 THR A CA 1
ATOM 1208 C C . THR A 1 158 ? -21.032 -7.934 31.356 1.00 89.88 158 THR A C 1
ATOM 1210 O O . THR A 1 158 ? -20.627 -6.843 31.769 1.00 89.88 158 THR A O 1
ATOM 1213 N N . ASP A 1 159 ? -21.724 -8.766 32.124 1.00 89.31 159 ASP A N 1
ATOM 1214 C CA . ASP A 1 159 ? -21.868 -8.637 33.578 1.00 89.31 159 ASP A CA 1
ATOM 1215 C C . ASP A 1 159 ? -20.922 -9.562 34.357 1.00 89.31 159 ASP A C 1
ATOM 1217 O O . ASP A 1 159 ? -20.758 -9.392 35.565 1.00 89.31 159 ASP A O 1
ATOM 1221 N N . ASP A 1 160 ? -20.227 -10.470 33.667 1.00 88.06 160 ASP A N 1
ATOM 1222 C CA . ASP A 1 160 ? -19.247 -11.379 34.250 1.00 88.06 160 ASP A CA 1
ATOM 1223 C C . ASP A 1 160 ? -17.920 -11.323 33.482 1.00 88.06 160 ASP A C 1
ATOM 1225 O O . ASP A 1 160 ? -17.765 -11.892 32.398 1.00 88.06 160 ASP A O 1
ATOM 1229 N N . LEU A 1 161 ? -16.916 -10.678 34.080 1.00 86.88 161 LEU A N 1
ATOM 1230 C CA . LEU A 1 161 ? -15.567 -10.596 33.514 1.00 86.88 161 LEU A CA 1
ATOM 1231 C C . LEU A 1 161 ? -14.899 -11.983 33.370 1.00 86.88 161 LEU A C 1
ATOM 1233 O O . LEU A 1 161 ? -14.011 -12.149 32.532 1.00 86.88 161 LEU A O 1
ATOM 1237 N N . GLY A 1 162 ? -15.319 -12.973 34.168 1.00 88.75 162 GLY A N 1
ATOM 1238 C CA . GLY A 1 162 ? -14.797 -14.341 34.167 1.00 88.75 162 GLY A CA 1
ATOM 1239 C C . GLY A 1 162 ? -15.341 -15.231 33.046 1.00 88.75 162 GLY A C 1
ATOM 1240 O O . GLY A 1 162 ? -14.758 -16.280 32.771 1.00 88.75 162 GLY A O 1
ATOM 1241 N N . SER A 1 163 ? -16.393 -14.799 32.347 1.00 85.44 163 SER A N 1
ATOM 1242 C CA . SER A 1 163 ? -17.093 -15.568 31.305 1.00 85.44 163 SER A CA 1
ATOM 1243 C C . SER A 1 163 ? -16.268 -15.850 30.034 1.00 85.44 163 SER A C 1
ATOM 1245 O O . SER A 1 163 ? -16.707 -16.571 29.132 1.00 85.44 163 SER A O 1
ATOM 1247 N N . GLY A 1 164 ? -15.047 -15.311 29.947 1.00 86.81 164 GLY A N 1
ATOM 1248 C CA . GLY A 1 164 ? -14.174 -15.439 28.782 1.00 86.81 164 GLY A CA 1
ATOM 1249 C C . GLY A 1 164 ? -14.728 -14.712 27.547 1.00 86.81 164 GLY A C 1
ATOM 1250 O O . GLY A 1 164 ? -15.746 -14.034 27.626 1.00 86.81 164 GLY A O 1
ATOM 1251 N N . PRO A 1 165 ? -14.076 -14.814 26.372 1.00 81.75 165 PRO A N 1
ATOM 1252 C CA . PRO A 1 165 ? -14.452 -14.033 25.188 1.00 81.75 165 PRO A CA 1
ATOM 1253 C C . PRO A 1 165 ? -15.884 -14.266 24.684 1.00 81.75 165 PRO A C 1
ATOM 1255 O O . PRO A 1 165 ? -16.472 -13.342 24.129 1.00 81.75 165 PRO A O 1
ATOM 1258 N N . ALA A 1 166 ? -16.432 -15.469 24.887 1.00 85.62 166 ALA A N 1
ATOM 1259 C CA . ALA A 1 166 ? -17.770 -15.854 24.434 1.00 85.62 166 ALA A CA 1
ATOM 1260 C C . ALA A 1 166 ? -18.907 -15.264 25.288 1.00 85.62 166 ALA A C 1
ATOM 1262 O O . ALA A 1 166 ? -20.029 -15.166 24.804 1.00 85.62 166 ALA A O 1
ATOM 1263 N N . GLY A 1 167 ? -18.629 -14.845 26.529 1.00 87.75 167 GLY A N 1
ATOM 1264 C CA . GLY A 1 167 ? -19.615 -14.196 27.401 1.00 87.75 167 GLY A CA 1
ATOM 1265 C C . GLY A 1 167 ? -19.770 -12.688 27.178 1.00 87.75 167 GLY A C 1
ATOM 1266 O O . GLY A 1 167 ? -20.436 -12.010 27.959 1.00 87.75 167 GLY A O 1
ATOM 1267 N N . TRP A 1 168 ? -19.160 -12.146 26.119 1.00 91.25 168 TRP A N 1
ATOM 1268 C CA . TRP A 1 168 ? -19.300 -10.748 25.718 1.00 91.25 168 TRP A CA 1
ATOM 1269 C C . TRP A 1 168 ? -20.296 -10.628 24.573 1.00 91.25 168 TRP A C 1
ATOM 1271 O O . TRP A 1 168 ? -20.098 -11.221 23.514 1.00 91.25 168 TRP A O 1
ATOM 1281 N N . SER A 1 169 ? -21.320 -9.800 24.754 1.00 90.88 169 SER A N 1
ATOM 1282 C CA . SER A 1 169 ? -22.300 -9.503 23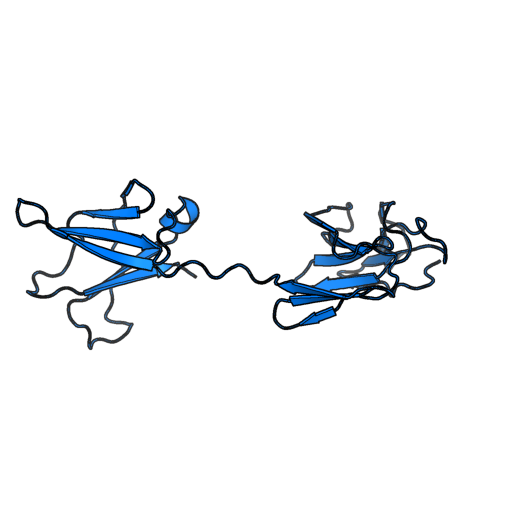.708 1.00 90.88 169 SER A CA 1
ATOM 1283 C C . SER A 1 169 ? -21.961 -8.182 23.028 1.00 90.88 169 SER A C 1
ATOM 1285 O O . SER A 1 169 ? -21.696 -7.194 23.713 1.00 90.88 169 SER A O 1
ATOM 1287 N N . GLU A 1 170 ? -21.955 -8.154 21.694 1.00 90.81 170 GLU A N 1
ATOM 1288 C CA . GLU A 1 170 ? -21.828 -6.902 20.941 1.00 90.81 170 GLU A CA 1
ATOM 1289 C C . GLU A 1 170 ? -23.083 -6.052 21.157 1.00 90.81 170 GLU A C 1
ATOM 1291 O O . GLU A 1 170 ? -24.211 -6.537 21.057 1.00 90.81 170 GLU A O 1
ATOM 1296 N N . LEU A 1 171 ? -22.887 -4.779 21.479 1.00 87.88 171 LEU A N 1
ATOM 1297 C CA . LEU A 1 171 ? -23.968 -3.833 21.675 1.00 87.88 171 LEU A CA 1
ATOM 1298 C C . LEU A 1 171 ? -24.422 -3.289 20.315 1.00 87.88 171 LEU A C 1
ATOM 1300 O O . LEU A 1 171 ? -23.632 -2.722 19.561 1.00 87.88 171 LEU A O 1
ATOM 1304 N N . THR A 1 172 ? -25.716 -3.395 20.025 1.00 81.56 172 THR A N 1
ATOM 1305 C CA . THR A 1 172 ? -26.335 -2.807 18.831 1.00 81.56 172 THR A CA 1
ATOM 1306 C C . THR A 1 172 ? -26.911 -1.431 19.160 1.00 81.56 172 THR A C 1
ATOM 1308 O O . THR A 1 172 ? -28.015 -1.320 19.691 1.00 81.56 172 THR A O 1
ATOM 1311 N N . PHE A 1 173 ? -26.162 -0.373 18.866 1.00 70.31 173 PHE A N 1
ATOM 1312 C CA . PHE A 1 173 ? -26.569 1.020 19.070 1.00 70.31 173 PHE A CA 1
ATOM 1313 C C . PHE A 1 173 ? -25.914 1.901 17.997 1.00 70.31 173 PHE A C 1
ATOM 1315 O O . PHE A 1 173 ? -24.962 1.483 17.339 1.00 70.31 173 PHE A O 1
ATOM 1322 N N . ALA A 1 174 ? -26.421 3.119 17.815 1.00 70.69 174 ALA A N 1
ATOM 1323 C CA . ALA A 1 174 ? -25.814 4.106 16.927 1.00 70.69 174 ALA A CA 1
ATOM 1324 C C . ALA A 1 174 ? -24.878 5.019 17.745 1.00 70.69 174 ALA A C 1
ATOM 1326 O O . ALA A 1 174 ? -25.379 5.912 18.432 1.00 70.69 174 ALA A O 1
ATOM 1327 N N . PRO A 1 175 ? -23.546 4.807 17.737 1.00 74.62 175 PRO A N 1
ATOM 1328 C CA . PRO A 1 175 ? -22.620 5.731 18.382 1.00 74.62 175 PRO A CA 1
ATOM 1329 C C . PRO A 1 175 ? -22.722 7.120 17.751 1.00 74.62 175 PRO A C 1
ATOM 1331 O O . PRO A 1 175 ? -22.793 7.258 16.529 1.00 74.62 175 PRO A O 1
ATOM 1334 N N . ILE A 1 176 ? -22.658 8.156 18.583 1.00 83.88 176 ILE A N 1
ATOM 1335 C CA . ILE A 1 176 ? -22.585 9.543 18.118 1.00 83.88 176 ILE A CA 1
ATOM 1336 C C . ILE A 1 176 ? -21.106 9.929 18.074 1.00 83.88 176 ILE A C 1
ATOM 1338 O O . ILE A 1 176 ? -20.451 9.957 19.115 1.00 83.88 176 ILE A O 1
ATOM 1342 N N . LEU A 1 177 ? -20.568 10.227 16.890 1.00 89.00 177 LEU A N 1
ATOM 1343 C CA . LEU A 1 177 ? -19.234 10.820 16.763 1.00 89.00 177 LEU A CA 1
ATOM 1344 C C . LEU A 1 177 ? -19.335 12.331 17.023 1.00 89.00 177 LEU A C 1
ATOM 1346 O O . LEU A 1 177 ? -19.940 13.052 16.232 1.00 89.00 177 LEU A O 1
ATOM 1350 N N . SER A 1 178 ? -18.742 12.805 18.118 1.00 86.81 178 SER A N 1
ATOM 1351 C CA . SER A 1 178 ? -18.646 14.231 18.464 1.00 86.81 178 SER A CA 1
ATOM 1352 C C . SER A 1 178 ? -17.248 14.531 18.981 1.00 86.81 178 SER A C 1
ATOM 1354 O O . SER A 1 178 ? -16.700 13.758 19.764 1.00 86.81 178 SER A O 1
ATOM 1356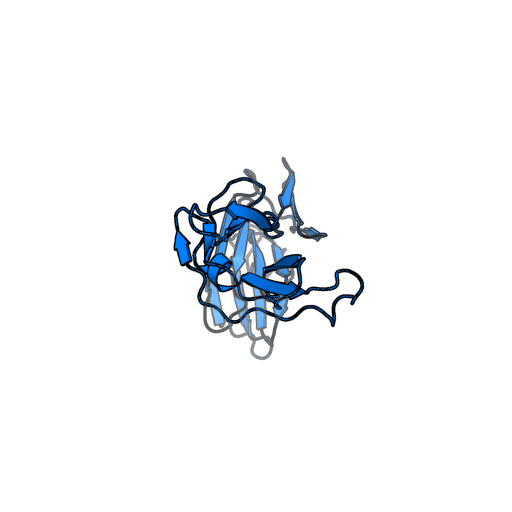 N N . ASP A 1 179 ? -16.657 15.639 18.534 1.00 86.56 179 ASP A N 1
ATOM 1357 C CA . ASP A 1 179 ? -15.346 16.115 19.005 1.00 86.56 179 ASP A CA 1
ATOM 1358 C C . ASP A 1 179 ? -14.229 15.054 18.923 1.00 86.56 179 ASP A C 1
ATOM 1360 O O . ASP A 1 179 ? -13.351 14.962 19.782 1.00 86.56 179 ASP A O 1
ATOM 1364 N N . GLY A 1 180 ? -14.276 14.207 17.888 1.00 90.69 180 GLY A N 1
ATOM 1365 C CA . GLY A 1 180 ? -13.290 13.145 17.669 1.00 90.69 180 GLY A CA 1
ATOM 1366 C C . GLY A 1 180 ? -13.406 11.954 18.626 1.00 90.69 180 GLY A C 1
ATOM 1367 O O . GLY A 1 180 ? -12.449 11.191 18.755 1.00 90.69 180 GLY A O 1
ATOM 1368 N N . ARG A 1 181 ? -14.545 11.781 19.307 1.00 92.94 181 ARG A N 1
ATOM 1369 C CA . ARG A 1 181 ? -14.825 10.648 20.200 1.00 92.94 181 ARG A CA 1
ATOM 1370 C C . ARG A 1 181 ? -16.197 10.055 19.903 1.00 92.94 181 ARG A C 1
ATOM 1372 O O . ARG A 1 181 ? -17.134 10.782 19.576 1.00 92.94 181 ARG A O 1
ATOM 1379 N N . LEU A 1 182 ? -16.332 8.740 20.046 1.00 92.75 182 LEU A N 1
ATOM 1380 C CA . LEU A 1 182 ? -17.651 8.113 20.055 1.00 92.75 182 LEU A CA 1
ATOM 1381 C C . LEU A 1 182 ? -18.273 8.281 21.433 1.00 92.75 182 LEU A C 1
ATOM 1383 O O . LEU A 1 182 ? -17.628 8.004 22.442 1.00 92.75 182 LEU A O 1
ATOM 1387 N N . ARG A 1 183 ? -19.535 8.694 21.467 1.00 90.44 183 ARG A N 1
ATOM 1388 C CA . ARG A 1 183 ? -20.349 8.748 22.675 1.00 90.44 183 ARG A CA 1
ATOM 1389 C C . ARG A 1 183 ? -21.436 7.686 22.610 1.00 90.44 183 ARG A C 1
ATOM 1391 O O . ARG A 1 183 ? -22.166 7.593 21.621 1.00 90.44 183 ARG A O 1
ATOM 1398 N N . LEU A 1 184 ? -21.526 6.904 23.678 1.00 87.75 184 LEU A N 1
ATOM 1399 C CA . LEU A 1 184 ? -22.618 5.982 23.947 1.00 87.75 184 LEU A CA 1
ATOM 1400 C C . LEU A 1 184 ? -23.423 6.530 25.112 1.00 87.75 184 LEU A C 1
ATOM 1402 O O . LEU A 1 184 ? -22.867 6.736 26.192 1.00 87.75 184 LEU A O 1
ATOM 1406 N N . ASP A 1 185 ? -24.713 6.738 24.891 1.00 84.06 185 ASP A N 1
ATOM 1407 C CA . ASP A 1 185 ? -25.619 7.253 25.909 1.00 84.06 185 ASP A CA 1
ATOM 1408 C C . ASP A 1 185 ? -26.288 6.097 26.637 1.00 84.06 185 ASP A C 1
ATOM 1410 O O . ASP A 1 185 ? -26.971 5.306 25.996 1.00 84.06 185 ASP A O 1
ATOM 1414 N N . ASP A 1 186 ? -26.028 5.998 27.947 1.00 78.00 186 ASP A N 1
ATOM 1415 C CA . ASP A 1 186 ? -26.476 4.921 28.837 1.00 78.00 186 ASP A CA 1
ATOM 1416 C C . ASP A 1 186 ? -26.486 3.548 28.147 1.00 78.00 186 ASP A C 1
ATOM 1418 O O . ASP A 1 186 ? -27.549 2.955 27.938 1.00 78.00 186 ASP A O 1
ATOM 1422 N N . PRO A 1 187 ? -25.307 3.065 27.696 1.00 69.50 187 PRO A N 1
ATOM 1423 C CA . PRO A 1 187 ? -25.244 1.865 26.886 1.00 69.50 187 PRO A CA 1
ATOM 1424 C C . PRO A 1 187 ? -25.939 0.711 27.616 1.00 69.50 187 PRO A C 1
ATOM 1426 O O . PRO A 1 187 ? -25.666 0.475 28.805 1.00 69.50 187 PRO A O 1
ATOM 1429 N N . PRO A 1 188 ? -26.847 -0.001 26.920 1.00 64.38 188 PRO A N 1
ATOM 1430 C CA . PRO A 1 188 ? -27.674 -1.006 27.551 1.00 64.38 188 PRO A CA 1
ATOM 1431 C C . PRO A 1 188 ? -26.779 -2.074 28.169 1.00 64.38 188 PRO A C 1
ATOM 1433 O O . PRO A 1 188 ? -25.802 -2.529 27.574 1.00 64.38 188 PRO A O 1
ATOM 1436 N N . GLY A 1 189 ? -27.118 -2.465 29.387 1.00 59.53 189 GLY A N 1
ATOM 1437 C CA . GLY A 1 189 ? -26.533 -3.619 30.046 1.00 59.53 189 GLY A CA 1
ATOM 1438 C C . GLY A 1 189 ? -27.611 -4.374 30.802 1.00 59.53 189 GLY A C 1
ATOM 1439 O O . GLY A 1 189 ? -28.776 -3.974 30.813 1.00 59.53 189 GLY A O 1
ATOM 1440 N N . THR A 1 190 ? -27.228 -5.479 31.427 1.00 56.59 190 THR A N 1
ATOM 1441 C CA . THR A 1 190 ? -28.138 -6.203 32.312 1.00 56.59 190 THR A CA 1
ATOM 1442 C C . THR A 1 190 ? -28.463 -5.335 33.535 1.00 56.59 190 THR A C 1
ATOM 1444 O O . THR A 1 190 ? -27.721 -4.408 33.867 1.00 56.59 190 THR A O 1
ATOM 1447 N N . ALA A 1 191 ? -29.555 -5.634 34.247 1.00 64.75 191 ALA A N 1
ATOM 1448 C CA . ALA A 1 191 ? -29.890 -4.993 35.530 1.00 64.75 191 ALA A CA 1
ATOM 1449 C C . ALA A 1 191 ? -28.890 -5.343 36.659 1.00 64.75 191 ALA A C 1
ATOM 1451 O O . ALA A 1 191 ? -29.174 -5.146 37.841 1.00 64.75 191 ALA A O 1
ATOM 1452 N N . ALA A 1 192 ? -27.738 -5.914 36.300 1.00 67.94 192 ALA A N 1
ATOM 1453 C CA . ALA A 1 192 ? -26.684 -6.282 37.211 1.00 67.94 192 ALA A CA 1
ATOM 1454 C C . ALA A 1 192 ? -26.049 -5.030 37.841 1.00 67.94 192 ALA A C 1
ATOM 1456 O O . ALA A 1 192 ? -25.898 -3.993 37.188 1.00 67.94 192 ALA A O 1
ATOM 1457 N N . PRO A 1 193 ? -25.616 -5.129 39.109 1.00 72.94 193 PRO A N 1
ATOM 1458 C CA . PRO A 1 193 ? -24.980 -4.023 39.822 1.00 72.94 193 PRO A CA 1
ATOM 1459 C C . PRO A 1 193 ? -23.622 -3.624 39.224 1.00 72.94 193 PRO A C 1
ATOM 1461 O O . PRO A 1 193 ? -23.123 -2.538 39.510 1.00 72.94 193 PRO A O 1
ATOM 1464 N N . GLN A 1 194 ? -23.010 -4.491 38.413 1.00 80.25 194 GLN A N 1
ATOM 1465 C CA . GLN A 1 194 ? -21.747 -4.240 37.729 1.00 80.25 194 GLN A CA 1
ATOM 1466 C C . GLN A 1 194 ? -21.872 -4.602 36.252 1.00 80.25 194 GLN A C 1
ATOM 1468 O O . GLN A 1 194 ? -22.473 -5.612 35.895 1.00 80.25 194 GLN A O 1
ATOM 1473 N N . ARG A 1 195 ? -21.299 -3.750 35.401 1.00 84.44 195 ARG A N 1
ATOM 1474 C CA . ARG A 1 195 ? -21.270 -3.897 33.945 1.00 84.44 195 ARG A CA 1
ATOM 1475 C C . ARG A 1 195 ? -19.855 -3.617 33.460 1.00 84.44 195 ARG A C 1
ATOM 1477 O O . ARG A 1 195 ? -19.229 -2.656 33.909 1.00 84.44 195 ARG A O 1
ATOM 1484 N N . PHE A 1 196 ? -19.371 -4.426 32.532 1.00 88.94 196 PHE A N 1
ATOM 1485 C CA . PHE A 1 196 ? -18.051 -4.292 31.928 1.00 88.94 196 PHE A CA 1
ATOM 1486 C C . PHE A 1 196 ? -18.199 -4.008 30.440 1.00 88.94 196 PHE A C 1
ATOM 1488 O O . PHE A 1 196 ? -19.069 -4.576 29.783 1.00 88.94 196 PHE A O 1
ATOM 1495 N N . PHE A 1 197 ? -17.331 -3.150 29.907 1.00 90.81 197 PHE A N 1
ATOM 1496 C CA . PHE A 1 197 ? -17.348 -2.743 28.505 1.00 90.81 197 PHE A CA 1
ATOM 1497 C C . PHE A 1 197 ? -15.965 -2.914 27.884 1.00 90.81 197 PHE A C 1
ATOM 1499 O O . PHE A 1 197 ? -14.949 -2.657 28.530 1.00 90.81 197 PHE A O 1
ATOM 1506 N N . LYS A 1 198 ? -15.930 -3.308 26.613 1.00 91.69 198 LYS A N 1
ATOM 1507 C CA . LYS A 1 198 ? -14.723 -3.278 25.778 1.00 91.69 198 LYS A CA 1
ATOM 1508 C C . LYS A 1 198 ? -15.068 -2.705 24.412 1.00 91.69 198 LYS A C 1
ATOM 1510 O O . LYS A 1 198 ? -16.172 -2.918 23.919 1.00 91.69 198 LYS A O 1
ATOM 1515 N N . ALA A 1 199 ? -14.117 -2.016 23.797 1.00 92.81 199 ALA A N 1
ATOM 1516 C CA . ALA A 1 199 ? -14.217 -1.572 22.414 1.00 92.81 199 ALA A CA 1
ATOM 1517 C C . ALA A 1 199 ? -13.027 -2.116 21.625 1.00 92.81 199 ALA A C 1
ATOM 1519 O O . ALA A 1 199 ? -11.914 -2.170 22.150 1.00 92.81 199 ALA A O 1
ATOM 1520 N N . GLN A 1 200 ? -13.264 -2.516 20.381 1.00 92.62 200 GLN A N 1
ATOM 1521 C CA . GLN A 1 200 ? -12.221 -2.971 19.467 1.00 92.62 200 GLN A CA 1
ATOM 1522 C C . GLN A 1 200 ? -12.566 -2.566 18.036 1.00 92.62 200 GLN A C 1
ATOM 1524 O O . GLN A 1 200 ? -13.740 -2.530 17.663 1.00 92.62 200 GLN A O 1
ATOM 1529 N N . ASP A 1 201 ? -11.545 -2.270 17.238 1.00 90.81 201 ASP A N 1
ATOM 1530 C CA . ASP A 1 201 ? -11.702 -2.160 15.791 1.00 90.81 201 ASP A CA 1
ATOM 1531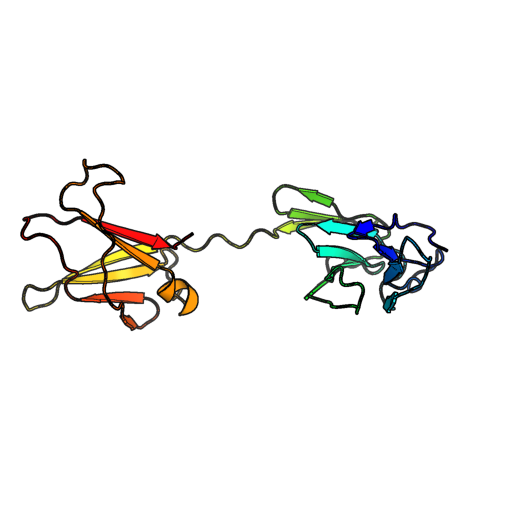 C C . ASP A 1 201 ? -12.135 -3.532 15.236 1.00 90.81 201 ASP A C 1
ATOM 1533 O O . ASP A 1 201 ? -11.624 -4.572 15.669 1.00 90.81 201 ASP A O 1
ATOM 1537 N N . ARG A 1 202 ? -13.105 -3.555 14.316 1.00 85.75 202 ARG A N 1
ATOM 1538 C CA . ARG A 1 202 ? -13.458 -4.786 13.597 1.00 85.75 202 ARG A CA 1
ATOM 1539 C C . ARG A 1 202 ? -12.298 -5.195 12.669 1.00 85.75 202 ARG A C 1
ATOM 1541 O O . ARG A 1 202 ? -11.618 -4.300 12.159 1.00 85.75 202 ARG A O 1
ATOM 1548 N N . PRO A 1 203 ? -12.061 -6.511 12.500 1.00 70.56 203 PRO A N 1
ATOM 1549 C CA . PRO A 1 203 ? -10.989 -7.034 11.653 1.00 70.56 203 PRO A CA 1
ATOM 1550 C C . PRO A 1 203 ? -11.144 -6.653 10.179 1.00 70.56 203 PRO A C 1
ATOM 1552 O O . PRO A 1 203 ? -12.293 -6.417 9.741 1.00 70.56 203 PRO A O 1
#

Secondary structure (DSSP, 8-state):
-BSSPPPEEETTEEEEE-B-SSTT---EEEEETTT--EEEEE-S--S-EEEEETTEEEEE-TTSEEEEE---TT---EEEEEE--SS---SPPEEETTEEEEE-SS-EEEEE-SPPPPPPEEEEEEE-SSS-EEEEEEETT-PPPPHHHHHTEEEEEES-GGG-GGGPEEP----EEETTEEEEES----S-S--EEEEEE--

Radius of gyration: 26.01 Å; chains: 1; bounding box: 57×32×68 Å

pLDDT: mean 88.58, std 10.13, range [48.59, 98.38]

Foldseek 3Di:
DQDQEDWDDDPQKTWIFDADPDAQTTWTWIARNVPRDTLDTHGDQGQEYWDDDPQWIFIQGQQGKTWTWHPDSNDTDTPDIDRFDRHGANDYWDDDPQWIWDDHPVDIDIHRRPDDPFADKDWDWADDPPRWIKIKIAGPVRDAADPVQVVQKWKWKALDPPPPPVRIDTFDDDFDRDPRITIDTRGDDPPHPDMDMDMDGHD